Protein 5HOK (pdb70)

Nearest PDB structures (foldseek):
  5ho5-assembly1_B  TM=1.008E+00  e=2.665E-15  Magnetospira sp. QH-2
  5hok-assembly1_D-2  TM=9.957E-01  e=5.956E-15  Magnetospira sp. QH-2
  5hsp-assembly1_A-2  TM=9.198E-01  e=9.003E-07  Magnetospirillum gryphiswaldense
  6g64-assembly1_A-2  TM=9.092E-01  e=7.874E-07  Magnetospirillum gryphiswaldense
  3w66-assembly1_A-2  TM=9.082E-01  e=9.627E-07  Magnetospirillum gryphiswaldense MSR-1

Sequence (332 aa):
SHMNDVLVDAYNIAKDSQHVHGVHYIRGRNVGEDVHLAIINIYVDADLKVFFEESDLVADAIRRRKIEAEVDHVRDVHVGVTPVRIAGSHMNDVLVDAYNIAKDSQHVHHGVHYIRGRRNVGEDVHLAINIYVDADLKVVFESDLVADAIRRRKIEAEVDHVVRDVHVGVTPVRIASHMNDVLVDAYNIAKKDSSQHVHGVHYIRGRNVGEDVHLAINIYVDADLKKVFESSDLVADAIRRKIEAEVDHVRDVHVGVTPVVRGSHMNDVLVDAYNIAKDSQHVHGVHYIRGRNVGEDVHLAINIYVDADLKVVFESDLVADAIRRKIEAEVDHVRDVHVGVTPVVRIA

Structure (mmCIF, N/CA/C/O backbone):
data_5HOK
#
_entry.id   5HOK
#
_cell.length_a   37.239
_cell.length_b   96.338
_cell.length_c   96.724
_cell.angle_alpha   90.00
_cell.angle_beta   90.00
_cell.angle_gamma   90.00
#
_symmetry.space_group_name_H-M   'P 21 21 21'
#
loop_
_entity.id
_entity.type
_entity.pdbx_description
1 polymer 'Magnetosome protein MamB'
2 non-polymer 'MAGNESIUM ION'
3 water water
#
loop_
_atom_site.group_PDB
_atom_site.id
_atom_site.type_symbol
_atom_site.label_atom_id
_atom_site.label_alt_id
_atom_site.label_comp_id
_atom_site.label_asym_id
_atom_site.label_entity_id
_atom_site.label_seq_id
_atom_site.pdbx_PDB_ins_code
_atom_site.Cartn_x
_atom_site.Cartn_y
_atom_site.Cartn_z
_atom_site.occupancy
_atom_site.B_iso_or_equiv
_atom_site.auth_seq_id
_atom_site.auth_comp_id
_atom_site.auth_asym_id
_atom_site.auth_atom_id
_atom_site.pdbx_PDB_model_num
ATOM 1 N N . SER A 1 2 ? -22.630 -17.627 -36.478 1.00 62.22 210 SER A N 1
ATOM 2 C CA . SER A 1 2 ? -23.096 -17.436 -35.053 1.00 57.91 210 SER A CA 1
ATOM 3 C C . SER A 1 2 ? -22.640 -16.103 -34.449 1.00 48.26 210 SER A C 1
ATOM 4 O O . SER A 1 2 ? -23.220 -15.624 -33.459 1.00 49.27 210 SER A O 1
ATOM 7 N N . HIS A 1 3 ? -21.686 -15.440 -35.092 1.00 41.37 211 HIS A N 1
ATOM 8 C CA . HIS A 1 3 ? -21.121 -14.277 -34.482 1.00 37.99 211 HIS A CA 1
ATOM 9 C C . HIS A 1 3 ? -21.952 -13.044 -34.774 1.00 32.77 211 HIS A C 1
ATOM 10 O O . HIS A 1 3 ? -21.701 -12.043 -34.146 1.00 26.95 211 HIS A O 1
ATOM 17 N N . MET A 1 4 ? -22.905 -13.085 -35.719 1.00 27.52 212 MET A N 1
ATOM 18 C CA . MET A 1 4 ? -23.651 -11.880 -36.079 1.00 27.01 212 MET A CA 1
ATOM 19 C C . MET A 1 4 ? -24.313 -11.267 -34.863 1.00 23.65 212 MET A C 1
ATOM 20 O O . MET A 1 4 ? -24.291 -10.035 -34.714 1.00 22.28 212 MET A O 1
ATOM 25 N N . ASN A 1 5 ? -24.902 -12.095 -34.009 1.00 24.92 213 ASN A N 1
ATOM 26 C CA . ASN A 1 5 ? -25.666 -11.542 -32.879 1.00 26.60 213 ASN A CA 1
ATOM 27 C C . ASN A 1 5 ? -24.794 -10.725 -31.922 1.00 23.54 213 ASN A C 1
ATOM 28 O O . ASN A 1 5 ? -25.173 -9.614 -31.520 1.00 22.16 213 ASN A O 1
ATOM 33 N N . ASP A 1 6 ? -23.610 -11.245 -31.612 1.00 24.05 214 ASP A N 1
ATOM 34 C CA . ASP A 1 6 ? -22.661 -10.502 -30.749 1.00 25.18 214 ASP A CA 1
ATOM 35 C C . ASP A 1 6 ? -22.121 -9.266 -31.422 1.00 23.07 214 ASP A C 1
ATOM 36 O O . ASP A 1 6 ? -21.976 -8.212 -30.785 1.00 20.73 214 ASP A O 1
ATOM 41 N N . VAL A 1 7 ? -21.808 -9.356 -32.710 1.00 18.92 215 VAL A N 1
ATOM 42 C CA . VAL A 1 7 ? -21.285 -8.221 -33.444 1.00 17.92 215 VAL A CA 1
ATOM 43 C C . VAL A 1 7 ? -22.290 -7.078 -33.410 1.00 16.86 215 VAL A C 1
ATOM 44 O O . VAL A 1 7 ? -21.920 -5.910 -33.138 1.00 15.81 215 VAL A O 1
ATOM 48 N N . LEU A 1 8 ? -23.524 -7.386 -33.771 1.00 16.37 216 LEU A N 1
ATOM 49 C CA . LEU A 1 8 ? -24.545 -6.318 -33.926 1.00 18.11 216 LEU A CA 1
ATOM 50 C C . LEU A 1 8 ? -24.846 -5.653 -32.581 1.00 15.58 216 LEU A C 1
ATOM 51 O O . LEU A 1 8 ? -24.906 -4.411 -32.508 1.00 17.04 216 LEU A O 1
ATOM 56 N N . VAL A 1 9 ? -24.994 -6.453 -31.543 1.00 18.33 217 VAL A N 1
ATOM 57 C CA . VAL A 1 9 ? -25.288 -5.879 -30.208 1.00 19.68 217 VAL A CA 1
ATOM 58 C C . VAL A 1 9 ? -24.143 -5.015 -29.713 1.00 16.87 217 VAL A C 1
ATOM 59 O O . VAL A 1 9 ? -24.354 -3.879 -29.271 1.00 15.56 217 VAL A O 1
ATOM 63 N N . ASP A 1 10 ? -22.923 -5.557 -29.759 1.00 15.86 218 ASP A N 1
ATOM 64 C CA . ASP A 1 10 ? -21.756 -4.852 -29.236 1.00 16.33 218 ASP A CA 1
ATOM 65 C C . ASP A 1 10 ? -21.469 -3.572 -30.015 1.00 15.29 218 ASP A C 1
ATOM 66 O O . ASP A 1 10 ? -21.122 -2.512 -29.417 1.00 15.37 218 ASP A O 1
ATOM 71 N N . ALA A 1 11 ? -21.604 -3.622 -31.340 1.00 14.06 219 ALA A N 1
ATOM 72 C CA . ALA A 1 11 ? -21.356 -2.458 -32.162 1.00 13.37 219 ALA A CA 1
ATOM 73 C C . ALA A 1 11 ? -22.414 -1.348 -31.966 1.00 13.21 219 ALA A C 1
ATOM 74 O O . ALA A 1 11 ? -22.064 -0.202 -31.876 1.00 14.49 219 ALA A O 1
ATOM 76 N N . TYR A 1 12 ? -23.666 -1.754 -31.878 1.00 13.75 220 TYR A N 1
ATOM 77 C CA . TYR A 1 12 ? -24.770 -0.829 -31.633 1.00 12.49 220 TYR A CA 1
ATOM 78 C C . TYR A 1 12 ? -24.564 -0.141 -30.284 1.00 11.48 220 TYR A C 1
ATOM 79 O O . TYR A 1 12 ? -24.697 1.096 -30.190 1.00 12.87 220 TYR A O 1
ATOM 88 N N . ASN A 1 13 ? -24.187 -0.924 -29.280 1.00 13.19 221 ASN A N 1
ATOM 89 C CA . ASN A 1 13 ? -23.998 -0.367 -27.929 1.00 12.32 221 ASN A CA 1
ATOM 90 C C . ASN A 1 13 ? -22.834 0.611 -27.878 1.00 13.70 221 ASN A C 1
ATOM 91 O O . ASN A 1 13 ? -22.912 1.649 -27.185 1.00 14.83 221 ASN A O 1
ATOM 96 N N . ILE A 1 14 ? -21.755 0.357 -28.627 1.00 13.08 222 ILE A N 1
ATOM 97 C CA . ILE A 1 14 ? -20.667 1.307 -28.747 1.00 14.57 222 ILE A CA 1
ATOM 98 C C . ILE A 1 14 ? -21.174 2.615 -29.386 1.00 14.94 222 ILE A C 1
ATOM 99 O O . ILE A 1 14 ? -20.901 3.715 -28.906 1.00 14.01 222 ILE A O 1
ATOM 104 N N . ALA A 1 15 ? -21.787 2.477 -30.541 1.00 13.68 223 ALA A N 1
ATOM 105 C CA . ALA A 1 15 ? -22.200 3.657 -31.326 1.00 15.29 223 ALA A CA 1
ATOM 106 C C . ALA A 1 15 ? -23.200 4.521 -30.561 1.00 15.99 223 ALA A C 1
ATOM 107 O O . ALA A 1 15 ? -23.066 5.765 -30.564 1.00 15.15 223 ALA A O 1
ATOM 109 N N . LYS A 1 16 ? -24.179 3.882 -29.919 1.00 13.03 224 LYS A N 1
ATOM 110 C CA . LYS A 1 16 ? -25.312 4.632 -29.377 1.00 14.06 224 LYS A CA 1
ATOM 111 C C . LYS A 1 16 ? -24.880 5.569 -28.272 1.00 16.63 224 LYS A C 1
ATOM 112 O O . LYS A 1 16 ? -25.514 6.596 -28.051 1.00 16.68 224 LYS A O 1
ATOM 118 N N . ASP A 1 17 ? -23.812 5.230 -27.566 1.00 14.19 225 ASP A N 1
ATOM 119 C CA . ASP A 1 17 ? -23.363 6.064 -26.435 1.00 15.38 225 ASP A CA 1
ATOM 120 C C . ASP A 1 17 ? -22.072 6.834 -26.656 1.00 17.02 225 ASP A C 1
ATOM 121 O O . ASP A 1 17 ? -21.469 7.365 -25.708 1.00 20.21 225 ASP A O 1
ATOM 126 N N . SER A 1 18 ? -21.693 6.958 -27.915 1.00 17.17 226 SER A N 1
ATOM 127 C CA . SER A 1 18 ? -20.549 7.758 -28.296 1.00 17.83 226 SER A CA 1
ATOM 128 C C . SER A 1 18 ? -20.902 9.251 -28.322 1.00 21.49 226 SER A C 1
ATOM 129 O O . SER A 1 18 ? -22.068 9.629 -28.454 1.00 16.36 226 SER A O 1
ATOM 132 N N . GLN A 1 19 ? -19.883 10.078 -28.105 1.00 24.46 227 GLN A N 1
ATOM 133 C CA . GLN A 1 19 ? -20.074 11.544 -28.097 1.00 27.10 227 GLN A CA 1
ATOM 134 C C . GLN A 1 19 ? -20.690 12.024 -29.393 1.00 18.51 227 GLN A C 1
ATOM 135 O O . GLN A 1 19 ? -20.327 11.589 -30.480 1.00 19.41 227 GLN A O 1
ATOM 141 N N . HIS A 1 20 ? -21.667 12.940 -29.273 1.00 18.19 228 HIS A N 1
ATOM 142 C CA . HIS A 1 20 ? -22.337 13.590 -30.381 1.00 20.97 228 HIS A CA 1
ATOM 143 C C . HIS A 1 20 ? -23.321 12.717 -31.143 1.00 16.24 228 HIS A C 1
ATOM 144 O O . HIS A 1 20 ? -23.935 13.189 -32.073 1.00 18.93 228 HIS A O 1
ATOM 151 N N . VAL A 1 21 ? -23.551 11.488 -30.711 1.00 15.43 229 VAL A N 1
ATOM 152 C CA . VAL A 1 21 ? -24.534 10.660 -31.339 1.00 15.09 229 VAL A CA 1
ATOM 153 C C . VAL A 1 21 ? -25.933 10.923 -30.777 1.00 16.84 229 VAL A C 1
ATOM 154 O O . VAL A 1 21 ? -26.209 10.710 -29.577 1.00 17.34 229 VAL A O 1
ATOM 158 N N . HIS A 1 22 ? -26.795 11.481 -31.607 1.00 15.69 230 HIS A N 1
ATOM 159 C CA . HIS A 1 22 ? -28.182 11.749 -31.212 1.00 18.68 230 HIS A CA 1
ATOM 160 C C . HIS A 1 22 ? -28.985 10.468 -31.127 1.00 20.32 230 HIS A C 1
ATOM 161 O O . HIS A 1 22 ? -29.900 10.361 -30.337 1.00 24.66 230 HIS A O 1
ATOM 168 N N . GLY A 1 23 ? -28.580 9.480 -31.883 1.00 20.46 231 GLY A N 1
ATOM 169 C CA . GLY A 1 23 ? -29.203 8.148 -31.862 1.00 20.02 231 GLY A CA 1
ATOM 170 C C . GLY A 1 23 ? -28.629 7.414 -33.040 1.00 15.10 231 GLY A C 1
ATOM 171 O O . GLY A 1 23 ? -28.021 8.016 -33.943 1.00 15.56 231 GLY A O 1
ATOM 172 N N . VAL A 1 24 ? -28.764 6.095 -33.041 1.00 14.65 232 VAL A N 1
ATOM 173 C CA . VAL A 1 24 ? -28.393 5.321 -34.247 1.00 12.74 232 VAL A CA 1
ATOM 174 C C . VAL A 1 24 ? -29.537 5.408 -35.258 1.00 12.34 232 VAL A C 1
ATOM 175 O O . VAL A 1 24 ? -30.709 5.201 -34.907 1.00 15.22 232 VAL A O 1
ATOM 179 N N . HIS A 1 25 ? -29.198 5.673 -36.514 1.00 12.45 233 HIS A N 1
ATOM 180 C CA . HIS A 1 25 ? -30.143 5.650 -37.577 1.00 12.46 233 HIS A CA 1
ATOM 181 C C . HIS A 1 25 ? -30.367 4.206 -38.082 1.00 12.68 233 HIS A C 1
ATOM 182 O O . HIS A 1 25 ? -31.487 3.696 -38.052 1.00 14.90 233 HIS A O 1
ATOM 189 N N . TYR A 1 26 ? -29.299 3.594 -38.536 1.00 13.12 234 TYR A N 1
ATOM 190 C CA . TYR A 1 26 ? -29.391 2.178 -38.989 1.00 15.13 234 TYR A CA 1
ATOM 191 C C . TYR A 1 26 ? -28.118 1.399 -38.764 1.00 13.46 234 TYR A C 1
ATOM 192 O O . TYR A 1 26 ? -27.047 1.958 -38.571 1.00 12.13 234 TYR A O 1
ATOM 201 N N . ILE A 1 27 ? -28.264 0.071 -38.771 1.00 12.95 235 ILE A N 1
ATOM 202 C CA . ILE A 1 27 ? -27.174 -0.840 -38.601 1.00 11.58 235 ILE A CA 1
ATOM 203 C C . ILE A 1 27 ? -27.402 -2.023 -39.545 1.00 13.92 235 ILE A C 1
ATOM 204 O O . ILE A 1 27 ? -28.538 -2.500 -39.683 1.00 15.43 235 ILE A O 1
ATOM 209 N N . ARG A 1 28 ? -26.340 -2.439 -40.235 1.00 13.22 236 ARG A N 1
ATOM 210 C CA . ARG A 1 28 ? -26.425 -3.526 -41.222 1.00 14.18 236 ARG A CA 1
ATOM 211 C C . ARG A 1 28 ? -25.258 -4.477 -41.006 1.00 14.87 236 ARG A C 1
ATOM 212 O O . ARG A 1 28 ? -24.118 -4.034 -40.887 1.00 14.65 236 ARG A O 1
ATOM 220 N N . GLY A 1 29 ? -25.545 -5.764 -40.933 1.00 15.26 237 GLY A N 1
ATOM 221 C CA . GLY A 1 29 ? -24.507 -6.792 -40.822 1.00 16.40 237 GLY A CA 1
ATOM 222 C C . GLY A 1 29 ? -24.613 -7.730 -41.984 1.00 18.25 237 GLY A C 1
ATOM 223 O O . GLY A 1 29 ? -25.722 -8.181 -42.306 1.00 18.32 237 GLY A O 1
ATOM 224 N N . ARG A 1 30 ? -23.488 -8.052 -42.630 1.00 17.86 238 ARG A N 1
ATOM 225 C CA . ARG A 1 30 ? -23.465 -8.971 -43.764 1.00 20.91 238 ARG A CA 1
ATOM 226 C C . ARG A 1 30 ? -22.474 -10.070 -43.449 1.00 22.39 238 ARG A C 1
ATOM 227 O O . ARG A 1 30 ? -21.329 -9.817 -43.083 1.00 21.62 238 ARG A O 1
ATOM 235 N N . ASN A 1 31 ? -22.914 -11.308 -43.567 1.00 23.54 239 ASN A N 1
ATOM 236 C CA . ASN A 1 31 ? -22.008 -12.424 -43.379 1.00 27.45 239 ASN A CA 1
ATOM 237 C C . ASN A 1 31 ? -21.227 -12.614 -44.664 1.00 33.71 239 ASN A C 1
ATOM 238 O O . ASN A 1 31 ? -21.829 -12.742 -45.724 1.00 35.64 239 ASN A O 1
ATOM 243 N N . VAL A 1 32 ? -19.900 -12.691 -44.540 1.00 41.50 240 VAL A N 1
ATOM 244 C CA . V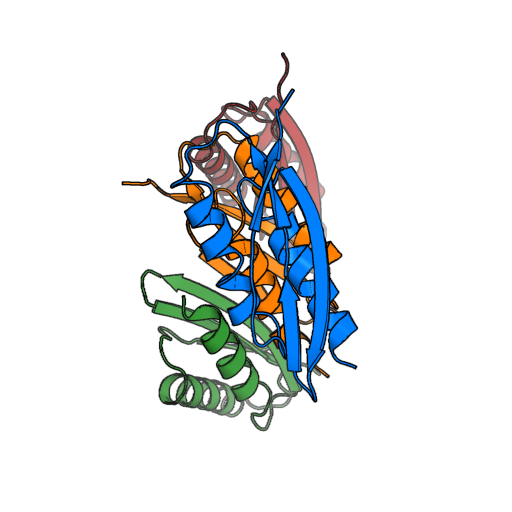AL A 1 32 ? -19.028 -13.037 -45.659 1.00 53.37 240 VAL A CA 1
ATOM 245 C C . VAL A 1 32 ? -18.111 -14.167 -45.149 1.00 49.48 240 VAL A C 1
ATOM 246 O O . VAL A 1 32 ? -17.179 -13.923 -44.384 1.00 45.78 240 VAL A O 1
ATOM 250 N N . GLY A 1 33 ? -18.441 -15.409 -45.480 1.00 53.76 241 GLY A N 1
ATOM 251 C CA . GLY A 1 33 ? -17.765 -16.551 -44.861 1.00 51.32 241 GLY A CA 1
ATOM 252 C C . GLY A 1 33 ? -17.906 -16.482 -43.337 1.00 53.33 241 GLY A C 1
ATOM 253 O O . GLY A 1 33 ? -19.017 -16.349 -42.815 1.00 57.17 241 GLY A O 1
ATOM 254 N N . GLU A 1 34 ? -16.787 -16.574 -42.623 1.00 59.55 242 GLU A N 1
ATOM 255 C CA . GLU A 1 34 ? -16.754 -16.406 -41.147 1.00 53.93 242 GLU A CA 1
ATOM 256 C C . GLU A 1 34 ? -16.703 -14.971 -40.667 1.00 56.14 242 GLU A C 1
ATOM 257 O O . GLU A 1 34 ? -16.668 -14.747 -39.440 1.00 52.70 242 GLU A O 1
ATOM 263 N N . ASP A 1 35 ? -16.641 -14.017 -41.603 1.00 48.82 243 ASP A N 1
ATOM 264 C CA . ASP A 1 35 ? -16.450 -12.614 -41.256 1.00 48.52 243 ASP A CA 1
ATOM 265 C C . ASP A 1 35 ? -17.823 -11.919 -41.277 1.00 38.41 243 ASP A C 1
ATOM 266 O O . ASP A 1 35 ? -18.725 -12.352 -42.002 1.00 41.06 243 ASP A O 1
ATOM 271 N N . VAL A 1 36 ? -17.969 -10.887 -40.457 1.00 35.98 244 VAL A N 1
ATOM 272 C CA . VAL A 1 36 ? -19.121 -10.010 -40.542 1.00 29.16 244 VAL A CA 1
ATOM 273 C C . VAL A 1 36 ? -18.638 -8.664 -41.034 1.00 29.76 244 VAL A C 1
ATOM 274 O O . VAL A 1 36 ? -17.721 -8.098 -40.429 1.00 31.79 244 VAL A O 1
ATOM 278 N N . HIS A 1 37 ? -19.248 -8.151 -42.095 1.00 23.79 245 HIS A N 1
ATOM 279 C CA . HIS A 1 37 ? -19.031 -6.765 -42.525 1.00 24.75 245 HIS A CA 1
ATOM 280 C C . HIS A 1 37 ? -20.155 -5.916 -41.950 1.00 20.94 245 HIS A C 1
ATOM 281 O O . HIS A 1 37 ? -21.334 -6.274 -42.040 1.00 21.22 245 HIS A O 1
ATOM 288 N N . LEU A 1 38 ? -19.801 -4.800 -41.344 1.00 20.73 246 LEU A N 1
ATOM 289 C CA . LEU A 1 38 ? -20.734 -3.981 -40.611 1.00 19.35 246 LEU A CA 1
ATOM 290 C C . LEU A 1 38 ? -20.788 -2.548 -41.201 1.00 17.26 246 LEU A C 1
ATOM 291 O O . LEU A 1 38 ? -19.744 -1.976 -41.502 1.00 19.87 246 LEU A O 1
ATOM 296 N N . ALA A 1 39 ? -21.997 -2.004 -41.329 1.00 14.97 247 ALA A N 1
ATOM 297 C CA . ALA A 1 39 ? -22.230 -0.582 -41.658 1.00 15.30 247 ALA A CA 1
ATOM 298 C C . ALA A 1 39 ? -23.176 -0.002 -40.654 1.00 14.92 247 ALA A C 1
ATOM 299 O O . ALA A 1 39 ? -24.212 -0.629 -40.315 1.00 18.13 247 ALA A O 1
ATOM 301 N N . ILE A 1 40 ? -22.794 1.137 -40.066 1.00 14.37 248 ILE A N 1
ATOM 302 C CA A ILE A 1 40 ? -23.617 1.776 -39.081 0.50 13.50 248 ILE A CA 1
ATOM 303 C CA B ILE A 1 40 ? -23.598 1.819 -39.056 0.50 13.44 248 ILE A CA 1
ATOM 304 C C . ILE A 1 40 ? -23.731 3.236 -39.503 1.00 15.89 248 ILE A C 1
ATOM 305 O O . ILE A 1 40 ? -22.804 3.775 -40.051 1.00 15.89 248 ILE A O 1
ATOM 314 N N . ASN A 1 41 ? -24.917 3.801 -39.309 1.00 14.78 249 ASN A N 1
ATOM 315 C CA . ASN A 1 41 ? -25.148 5.220 -39.624 1.00 15.32 249 ASN A CA 1
ATOM 316 C C . ASN A 1 41 ? -25.737 5.855 -38.353 1.00 13.03 249 ASN A C 1
ATOM 317 O O . ASN A 1 41 ? -26.706 5.336 -37.787 1.00 11.37 249 ASN A O 1
ATOM 322 N N . ILE A 1 42 ? -25.120 6.960 -37.924 1.00 12.62 250 ILE A N 1
ATOM 323 C CA . ILE A 1 42 ? -25.477 7.685 -36.685 1.00 11.88 250 ILE A CA 1
ATOM 324 C C . ILE A 1 42 ? -26.098 9.015 -37.037 1.00 12.83 250 ILE A C 1
ATOM 325 O O . ILE A 1 42 ? -25.662 9.666 -37.993 1.00 16.03 250 ILE A O 1
ATOM 330 N N . TYR A 1 43 ? -27.127 9.403 -36.301 1.00 14.60 251 TYR A N 1
ATOM 331 C CA . TYR A 1 43 ? -27.677 10.758 -36.346 1.00 14.13 251 TYR A CA 1
ATOM 332 C C . TYR A 1 43 ? -26.773 11.702 -35.540 1.00 13.70 251 TYR A C 1
ATOM 333 O O . TYR A 1 43 ? -26.375 11.396 -34.426 1.00 16.11 251 TYR A O 1
ATOM 342 N N . VAL A 1 44 ? -26.408 12.813 -36.172 1.00 14.48 252 VAL A N 1
ATOM 343 C CA . VAL A 1 44 ? -25.586 13.848 -35.555 1.00 14.84 252 VAL A CA 1
ATOM 344 C C . VAL A 1 44 ? -26.202 15.187 -35.845 1.00 16.57 252 VAL A C 1
ATOM 345 O O . VAL A 1 44 ? -26.828 15.398 -36.899 1.00 16.34 252 VAL A O 1
ATOM 349 N N . ASP A 1 45 ? -25.983 16.129 -34.926 1.00 15.16 253 ASP A N 1
ATOM 350 C CA . ASP A 1 45 ? -26.430 17.516 -35.115 1.00 17.09 253 ASP A CA 1
ATOM 351 C C . ASP A 1 45 ? -26.030 18.070 -36.497 1.00 19.01 253 ASP A C 1
ATOM 352 O O . ASP A 1 45 ? -24.846 18.099 -36.839 1.00 18.76 253 ASP A O 1
ATOM 357 N N . ALA A 1 46 ? -27.032 18.538 -37.248 1.00 18.01 254 ALA A N 1
ATOM 358 C CA . ALA A 1 46 ? -26.863 19.111 -38.598 1.00 18.80 254 ALA A CA 1
ATOM 359 C C . ALA A 1 46 ? -25.840 20.245 -38.598 1.00 21.96 254 ALA A C 1
ATOM 360 O O . ALA A 1 46 ? -25.212 20.538 -39.633 1.00 19.38 254 ALA A O 1
ATOM 362 N N . ASP A 1 47 ? -25.766 20.970 -37.466 1.00 21.76 255 ASP A N 1
ATOM 363 C CA . ASP A 1 47 ? -24.941 22.187 -37.389 1.00 26.59 255 ASP A CA 1
ATOM 364 C C . ASP A 1 47 ? -23.530 21.995 -36.835 1.00 26.06 255 ASP A C 1
ATOM 365 O O . ASP A 1 47 ? -22.771 22.973 -36.777 1.00 26.48 255 ASP A O 1
ATOM 370 N N . LEU A 1 48 ? -23.179 20.782 -36.434 1.00 24.46 256 LEU A N 1
ATOM 371 C CA . LEU A 1 48 ? -21.781 20.409 -36.119 1.00 29.10 256 LEU A CA 1
ATOM 372 C C . LEU A 1 48 ? -20.935 20.669 -37.347 1.00 27.16 256 LEU A C 1
ATOM 373 O O . LEU A 1 48 ? -21.438 20.527 -38.466 1.00 28.68 256 LEU A O 1
ATOM 378 N N . LYS A 1 49 ? -19.661 20.986 -37.156 1.00 22.54 257 LYS A N 1
ATOM 379 C CA . LYS A 1 49 ? -18.757 21.058 -38.279 1.00 21.73 257 LYS A CA 1
ATOM 380 C C . LYS A 1 49 ? -18.454 19.630 -38.793 1.00 17.91 257 LYS A C 1
ATOM 381 O O . LYS A 1 49 ? -18.414 18.640 -38.068 1.00 18.35 257 LYS A O 1
ATOM 387 N N . VAL A 1 50 ? -18.242 19.553 -40.096 1.00 17.72 258 VAL A N 1
ATOM 388 C CA . VAL A 1 50 ? -17.898 18.243 -40.681 1.00 17.99 258 VAL A CA 1
ATOM 389 C C . VAL A 1 50 ? -16.623 17.653 -40.087 1.00 18.24 258 VAL A C 1
ATOM 390 O O . VAL A 1 50 ? -16.545 16.452 -39.977 1.00 17.33 258 VAL A O 1
ATOM 394 N N A PHE A 1 51 ? -15.637 18.464 -39.711 0.50 20.50 259 PHE A N 1
ATOM 395 N N B PHE A 1 51 ? -15.634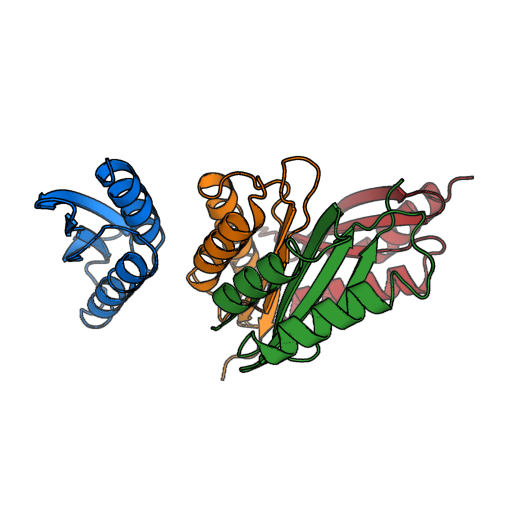 18.458 -39.714 0.50 20.97 259 PHE A N 1
ATOM 396 C CA A PHE A 1 51 ? -14.435 17.936 -39.069 0.50 21.38 259 PHE A CA 1
ATOM 397 C CA B PHE A 1 51 ? -14.422 17.948 -39.071 0.50 22.41 259 PHE A CA 1
ATOM 398 C C A PHE A 1 51 ? -14.775 17.222 -37.764 0.50 20.75 259 PHE A C 1
ATOM 399 C C B PHE A 1 51 ? -14.770 17.228 -37.765 0.50 21.36 259 PHE A C 1
ATOM 400 O O A PHE A 1 51 ? -14.222 16.162 -37.487 0.50 19.80 259 PHE A O 1
ATOM 401 O O B PHE A 1 51 ? -14.222 16.163 -37.488 0.50 20.27 259 PHE A O 1
ATOM 416 N N . GLU A 1 52 ? -15.762 17.735 -37.037 1.00 20.15 260 GLU A N 1
ATOM 417 C CA A GLU A 1 52 ? -16.184 17.141 -35.786 0.50 20.94 260 GLU A CA 1
ATOM 418 C CA B GLU A 1 52 ? -16.183 17.127 -35.791 0.50 20.99 260 GLU A CA 1
ATOM 419 C C . GLU A 1 52 ? -16.954 15.833 -36.013 1.00 18.76 260 GLU A C 1
ATOM 420 O O . GLU A 1 52 ? -16.690 14.857 -35.352 1.00 19.13 260 GLU A O 1
ATOM 431 N N . SER A 1 53 ? -17.896 15.823 -36.965 1.00 17.42 261 SER A N 1
ATOM 432 C CA . SER A 1 53 ? -18.666 14.616 -37.244 1.00 16.56 261 SER A CA 1
ATOM 433 C C . SER A 1 53 ? -17.729 13.516 -37.765 1.00 15.96 261 SER A C 1
ATOM 434 O O . SER A 1 53 ? -17.873 12.334 -37.447 1.00 16.92 261 SER A O 1
ATOM 437 N N . ASP A 1 54 ? -16.788 13.898 -38.592 1.00 16.16 262 ASP A N 1
ATOM 438 C CA . ASP A 1 54 ? -15.780 12.975 -39.103 1.00 18.54 262 ASP A CA 1
ATOM 439 C C . ASP A 1 54 ? -14.969 12.328 -38.000 1.00 19.69 262 ASP A C 1
ATOM 440 O O . ASP A 1 54 ? -14.685 11.093 -38.033 1.00 18.16 262 ASP A O 1
ATOM 445 N N . LEU A 1 55 ? -14.547 13.135 -37.024 1.00 18.72 263 LEU A N 1
ATOM 446 C CA . LEU A 1 55 ? -13.820 12.566 -35.849 1.00 22.69 263 LEU A CA 1
ATOM 447 C C . LEU A 1 55 ? -14.666 11.566 -35.077 1.00 20.51 263 LEU A C 1
ATOM 448 O O . LEU A 1 55 ? -14.169 10.525 -34.646 1.00 19.45 263 LEU A O 1
ATOM 453 N N . VAL A 1 56 ? -15.946 11.883 -34.900 1.00 18.32 264 VAL A N 1
ATOM 454 C CA . VAL A 1 56 ? -16.876 10.982 -34.198 1.00 20.67 264 VAL A CA 1
ATOM 455 C C . VAL A 1 56 ? -16.980 9.666 -34.952 1.00 17.79 264 VAL A C 1
ATOM 456 O O . VAL A 1 56 ? -16.875 8.577 -34.354 1.00 16.05 264 VAL A O 1
ATOM 460 N N . ALA A 1 57 ? -17.195 9.735 -36.260 1.00 15.24 265 ALA A N 1
ATOM 461 C CA . ALA A 1 57 ? -17.323 8.502 -37.070 1.00 14.72 265 ALA A CA 1
ATOM 462 C C . ALA A 1 57 ? -16.059 7.643 -37.015 1.00 17.47 265 ALA A C 1
ATOM 463 O O . ALA A 1 57 ? -16.146 6.416 -36.786 1.00 17.79 265 ALA A O 1
ATOM 465 N N . ASP A 1 58 ? -14.905 8.288 -37.080 1.00 15.99 266 ASP A N 1
ATOM 466 C CA . ASP A 1 58 ? -13.634 7.610 -37.018 1.00 21.58 266 ASP A CA 1
ATOM 467 C C . ASP A 1 58 ? -13.411 6.962 -35.632 1.00 17.59 266 ASP A C 1
ATOM 468 O O . ASP A 1 58 ? -12.910 5.833 -35.542 1.00 18.09 266 ASP A O 1
ATOM 473 N N . ALA A 1 59 ? -13.783 7.656 -34.580 1.00 15.99 267 ALA A N 1
ATOM 474 C CA . ALA A 1 59 ? -13.607 7.121 -33.224 1.00 18.14 267 ALA A CA 1
ATOM 475 C C . ALA A 1 59 ? -14.487 5.896 -32.993 1.00 18.28 267 ALA A C 1
ATOM 476 O O . ALA A 1 59 ? -14.060 4.898 -32.359 1.00 15.80 267 ALA A O 1
ATOM 478 N N . ILE A 1 60 ? -15.700 5.937 -33.512 1.00 17.28 268 ILE A N 1
ATOM 479 C CA . ILE A 1 60 ? -16.647 4.798 -33.398 1.00 16.80 268 ILE A CA 1
ATOM 480 C C . ILE A 1 60 ? -16.088 3.611 -34.172 1.00 15.97 268 ILE A C 1
ATOM 481 O O . ILE A 1 60 ? -16.056 2.485 -33.657 1.00 13.11 268 ILE A O 1
ATOM 486 N N . ARG A 1 61 ? -15.614 3.873 -35.386 1.00 15.23 269 ARG A N 1
ATOM 487 C CA A ARG A 1 61 ? -15.017 2.823 -36.183 0.50 17.19 269 ARG A CA 1
ATOM 488 C CA B ARG A 1 61 ? -15.015 2.825 -36.190 0.50 17.11 269 ARG A CA 1
ATOM 489 C C . ARG A 1 61 ? -13.849 2.177 -35.457 1.00 17.04 269 ARG A C 1
ATOM 490 O O . ARG A 1 61 ? -13.767 0.949 -35.386 1.00 17.53 269 ARG A O 1
ATOM 505 N N . ARG A 1 62 ? -12.935 2.993 -34.937 1.00 15.84 270 ARG A N 1
ATOM 506 C CA . ARG A 1 62 ? -11.755 2.502 -34.240 1.00 18.05 270 ARG A CA 1
ATOM 507 C C . ARG A 1 62 ? -12.173 1.623 -33.043 1.00 16.99 270 ARG A C 1
ATOM 508 O O . ARG A 1 62 ? -11.585 0.567 -32.794 1.00 18.03 270 ARG A O 1
ATOM 516 N N . LYS A 1 63 ? -13.126 2.108 -32.291 1.00 14.70 271 LYS A N 1
ATOM 517 C CA . LYS A 1 63 ? -13.523 1.416 -31.068 1.00 15.89 271 LYS A CA 1
ATOM 518 C C . LYS A 1 63 ? -14.210 0.093 -31.376 1.00 15.31 271 LYS A C 1
ATOM 519 O O . LYS A 1 63 ? -13.927 -0.941 -30.738 1.00 17.85 271 LYS A O 1
ATOM 525 N N . ILE A 1 64 ? -15.045 0.076 -32.404 1.00 13.69 272 ILE A N 1
ATOM 526 C CA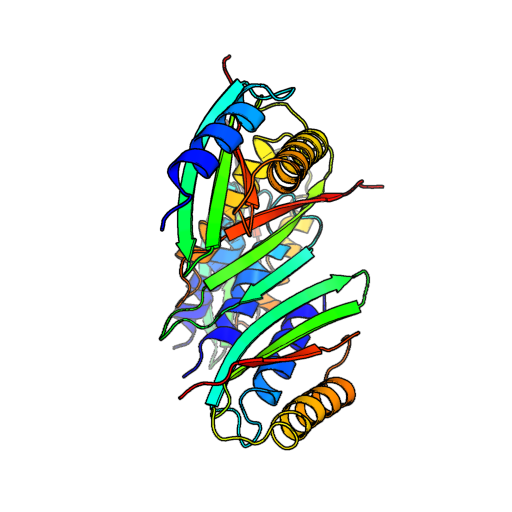 . ILE A 1 64 ? -15.699 -1.201 -32.811 1.00 14.74 272 ILE A CA 1
ATOM 527 C C . ILE A 1 64 ? -14.622 -2.181 -33.298 1.00 15.75 272 ILE A C 1
ATOM 528 O O . ILE A 1 64 ? -14.600 -3.367 -32.901 1.00 16.95 272 ILE A O 1
ATOM 533 N N . GLU A 1 65 ? -13.710 -1.709 -34.142 1.00 15.92 273 GLU A N 1
ATOM 534 C CA . GLU A 1 65 ? -12.620 -2.580 -34.611 1.00 18.83 273 GLU A CA 1
ATOM 535 C C . GLU A 1 65 ? -11.776 -3.131 -33.494 1.00 21.02 273 GLU A C 1
ATOM 536 O O . GLU A 1 65 ? -11.286 -4.274 -33.582 1.00 20.69 273 GLU A O 1
ATOM 542 N N . ALA A 1 66 ? -11.519 -2.326 -32.469 1.00 18.44 274 ALA A N 1
ATOM 543 C CA . ALA A 1 66 ? -10.705 -2.726 -31.339 1.00 20.46 274 ALA A CA 1
ATOM 544 C C . ALA A 1 66 ? -11.378 -3.709 -30.417 1.00 20.37 274 ALA A C 1
ATOM 545 O O . ALA A 1 66 ? -10.699 -4.597 -29.876 1.00 24.10 274 ALA A O 1
ATOM 547 N N . GLU A 1 67 ? -12.678 -3.558 -30.225 1.00 18.29 275 GLU A N 1
ATOM 548 C CA . GLU A 1 67 ? -13.384 -4.247 -29.142 1.00 19.40 275 GLU A CA 1
ATOM 549 C C . GLU A 1 67 ? -14.301 -5.388 -29.585 1.00 20.46 275 GLU A C 1
ATOM 550 O O . GLU A 1 67 ? -14.644 -6.238 -28.787 1.00 22.55 275 GLU A O 1
ATOM 556 N N . VAL A 1 68 ? -14.723 -5.404 -30.827 1.00 19.75 276 VAL A N 1
ATOM 557 C CA . VAL A 1 68 ? -15.740 -6.364 -31.264 1.00 20.17 276 VAL A CA 1
ATOM 558 C C . VAL A 1 68 ? -15.072 -7.460 -32.071 1.00 23.95 276 VAL A C 1
ATOM 559 O O . VAL A 1 68 ? -14.501 -7.196 -33.131 1.00 23.30 276 VAL A O 1
ATOM 563 N N . ASP A 1 69 ? -15.193 -8.690 -31.603 1.00 25.35 277 ASP A N 1
ATOM 564 C CA . ASP A 1 69 ? -14.637 -9.860 -32.328 1.00 29.56 277 ASP A CA 1
ATOM 565 C C . ASP A 1 69 ? -15.416 -10.165 -33.607 1.00 29.05 277 ASP A C 1
ATOM 566 O O . ASP A 1 69 ? -16.592 -9.883 -33.716 1.00 28.37 277 ASP A O 1
ATOM 571 N N . HIS A 1 70 ? -14.716 -10.685 -34.601 1.00 33.18 278 HIS A N 1
ATOM 572 C CA . HIS A 1 70 ? -15.326 -11.234 -35.820 1.00 40.28 278 HIS A CA 1
ATOM 573 C C . HIS A 1 70 ? -15.820 -10.203 -36.797 1.00 38.54 278 HIS A C 1
ATOM 574 O O . HIS A 1 70 ? -16.388 -10.569 -37.825 1.00 48.11 278 HIS A O 1
ATOM 581 N N . VAL A 1 71 ? -15.561 -8.933 -36.538 1.00 36.03 279 VAL A N 1
ATOM 582 C CA . VAL A 1 71 ? -15.992 -7.943 -37.456 1.00 34.90 279 VAL A CA 1
ATOM 583 C C . VAL A 1 71 ? -14.792 -7.672 -38.303 1.00 35.81 279 VAL A C 1
ATOM 584 O O . VAL A 1 71 ? -13.685 -7.555 -37.794 1.00 39.37 279 VAL A O 1
ATOM 588 N N . ARG A 1 72 ? -15.013 -7.594 -39.604 1.00 40.45 280 ARG A N 1
ATOM 589 C CA . ARG A 1 72 ? -13.936 -7.330 -40.504 1.00 45.37 280 ARG A CA 1
ATOM 590 C C . ARG A 1 72 ? -14.111 -5.889 -40.840 1.00 44.38 280 ARG A C 1
ATOM 591 O O . ARG A 1 72 ? -13.683 -5.063 -40.047 1.00 52.24 280 ARG A O 1
ATOM 599 N N . ASP A 1 73 ? -14.760 -5.559 -41.940 1.00 37.82 281 ASP A N 1
ATOM 600 C CA . ASP A 1 73 ? -14.844 -4.178 -42.339 1.00 31.53 281 ASP A CA 1
ATOM 601 C C . ASP A 1 73 ? -15.919 -3.503 -41.548 1.00 30.57 281 ASP A C 1
ATOM 602 O O . ASP A 1 73 ? -16.935 -4.115 -41.234 1.00 25.27 281 ASP A O 1
ATOM 607 N N . VAL A 1 74 ? -15.620 -2.279 -41.131 1.00 20.52 282 VAL A N 1
ATOM 608 C CA . VAL A 1 74 ? -16.557 -1.421 -40.456 1.00 20.99 282 VAL A CA 1
ATOM 609 C C . VAL A 1 74 ? -16.636 -0.075 -41.140 1.00 18.84 282 VAL A C 1
ATOM 610 O O . VAL A 1 74 ? -15.622 0.591 -41.336 1.00 22.36 282 VAL A O 1
ATOM 614 N N . HIS A 1 75 ? -17.852 0.322 -41.480 1.00 17.13 283 HIS A N 1
ATOM 615 C CA . HIS A 1 75 ? -18.111 1.649 -42.035 1.00 17.73 283 HIS A CA 1
ATOM 616 C C . HIS A 1 75 ? -19.070 2.368 -41.136 1.00 17.31 283 HIS A C 1
ATOM 617 O O . HIS A 1 75 ? -20.121 1.835 -40.781 1.00 15.27 283 HIS A O 1
ATOM 624 N N . VAL A 1 76 ? -18.757 3.633 -40.809 1.00 16.80 284 VAL A N 1
ATOM 625 C CA . VAL A 1 76 ? -19.623 4.466 -39.956 1.00 13.77 284 VAL A CA 1
ATOM 626 C C . VAL A 1 76 ? -19.963 5.733 -40.746 1.00 17.55 284 VAL A C 1
ATOM 627 O O . VAL A 1 76 ? -19.062 6.473 -41.151 1.00 20.47 284 VAL A O 1
ATOM 631 N N . GLY A 1 77 ? -21.242 5.916 -41.056 1.00 15.28 285 GLY A N 1
ATOM 632 C CA . GLY A 1 77 ? -21.738 7.075 -41.801 1.00 17.17 285 GLY A CA 1
ATOM 633 C C . GLY A 1 77 ? -22.565 7.932 -40.840 1.00 15.62 285 GLY A C 1
ATOM 634 O O . GLY A 1 77 ? -22.922 7.517 -39.752 1.00 15.17 285 GLY A O 1
ATOM 635 N N . VAL A 1 78 ? -22.865 9.133 -41.307 1.00 14.71 286 VAL A N 1
ATOM 636 C CA . VAL A 1 78 ? -23.553 10.121 -40.507 1.00 17.23 286 VAL A CA 1
ATOM 637 C C . VAL A 1 78 ? -24.733 10.670 -41.257 1.00 15.60 286 VAL A C 1
ATOM 638 O O . VAL A 1 78 ? -24.645 10.918 -42.457 1.00 17.11 286 VAL A O 1
ATOM 642 N N . THR A 1 79 ? -25.841 10.853 -40.558 1.00 16.23 287 THR A N 1
ATOM 643 C CA . THR A 1 79 ? -27.037 11.448 -41.088 1.00 15.93 287 THR A CA 1
ATOM 644 C C . THR A 1 79 ? -27.294 12.715 -40.261 1.00 17.48 287 THR A C 1
ATOM 645 O O . THR A 1 79 ? -27.479 12.607 -39.045 1.00 16.66 287 THR A O 1
ATOM 649 N N . PRO A 1 80 ? -27.379 13.873 -40.907 1.00 19.23 288 PRO A N 1
ATOM 650 C CA . PRO A 1 80 ? -27.665 15.085 -40.118 1.00 21.03 288 PRO A CA 1
ATOM 651 C C . PRO A 1 80 ? -29.085 15.106 -39.582 1.00 21.90 288 PRO A C 1
ATOM 652 O O . PRO A 1 80 ? -30.000 14.690 -40.300 1.00 22.72 288 PRO A O 1
ATOM 656 N N . VAL A 1 81 ? -29.268 15.675 -38.381 1.00 19.95 289 VAL A N 1
ATOM 657 C CA . VAL A 1 81 ? -30.607 15.906 -37.827 1.00 22.09 289 VAL A CA 1
ATOM 658 C C . VAL A 1 81 ? -30.661 17.288 -37.219 1.00 23.67 289 VAL A C 1
ATOM 659 O O . VAL A 1 81 ? -29.705 17.712 -36.613 1.00 20.62 289 VAL A O 1
ATOM 663 N N . ARG A 1 82 ? -31.771 17.969 -37.426 1.00 28.18 290 ARG A N 1
ATOM 664 C CA . ARG A 1 82 ? -32.026 19.264 -36.781 1.00 37.21 290 ARG A CA 1
ATOM 665 C C . ARG A 1 82 ? -32.451 19.016 -35.342 1.00 36.93 290 ARG A C 1
ATOM 666 O O . ARG A 1 82 ? -33.410 18.305 -35.089 1.00 43.80 290 ARG A O 1
ATOM 674 N N . ILE A 1 83 ? -31.729 19.624 -34.406 1.00 41.51 291 ILE A N 1
ATOM 675 C CA . ILE A 1 83 ? -31.914 19.390 -32.984 1.00 44.63 291 ILE A CA 1
ATOM 676 C C . ILE A 1 83 ? -32.867 20.484 -32.473 1.00 55.11 291 ILE A C 1
ATOM 677 O O . ILE A 1 83 ? -32.649 21.677 -32.725 1.00 52.59 291 ILE A O 1
ATOM 682 N N . ALA A 1 84 ? -33.931 20.056 -31.787 1.00 66.12 292 ALA A N 1
ATOM 683 C CA . ALA A 1 84 ? -34.932 20.966 -31.232 1.00 75.16 292 ALA A CA 1
ATOM 684 C C . ALA A 1 84 ? -34.395 21.617 -29.963 1.00 67.97 292 ALA A C 1
ATOM 685 O O . ALA A 1 84 ? -33.447 22.404 -30.014 1.00 68.47 292 ALA A O 1
ATOM 687 N N . GLY B 1 1 ? -14.393 -20.359 -15.594 1.00 119.14 209 GLY B N 1
ATOM 688 C CA . GLY B 1 1 ? -15.125 -20.226 -14.282 1.00 102.08 209 GLY B CA 1
ATOM 689 C C . GLY B 1 1 ? -15.183 -18.798 -13.761 1.00 84.95 209 GLY B C 1
ATOM 690 O O . GLY B 1 1 ? -16.257 -18.298 -13.423 1.00 85.32 209 GLY B O 1
ATOM 691 N N . SER B 1 2 ? -14.021 -18.146 -13.699 1.00 78.59 210 SER B N 1
ATOM 692 C CA . SER B 1 2 ? -13.911 -16.762 -13.247 1.00 49.67 210 SER B CA 1
ATOM 693 C C . SER B 1 2 ? -14.289 -15.808 -14.376 1.00 45.91 210 SER B C 1
ATOM 694 O O . SER B 1 2 ? -13.841 -15.930 -15.513 1.00 37.75 210 SER B O 1
ATOM 697 N N . HIS B 1 3 ? -15.069 -14.813 -14.015 1.00 42.51 211 HIS B N 1
ATOM 698 C CA . HIS B 1 3 ? -15.555 -13.853 -14.946 1.00 31.38 211 HIS B CA 1
ATOM 699 C C . HIS B 1 3 ? -14.792 -12.524 -14.870 1.00 28.08 211 HIS B C 1
ATOM 700 O O . HIS B 1 3 ? -15.097 -11.602 -15.621 1.00 29.31 211 HIS B O 1
ATOM 707 N N . MET B 1 4 ? -13.756 -12.487 -14.040 1.00 23.74 212 MET B N 1
ATOM 708 C CA . MET B 1 4 ? -13.079 -11.244 -13.740 1.00 22.80 212 MET B CA 1
ATOM 709 C C . MET B 1 4 ? -12.513 -10.618 -15.001 1.00 20.82 212 MET B C 1
ATOM 710 O O . MET B 1 4 ? -12.608 -9.403 -15.149 1.00 19.47 212 MET B O 1
ATOM 715 N N . ASN B 1 5 ? -11.869 -11.417 -15.854 1.00 23.20 213 ASN B N 1
ATOM 716 C CA . ASN B 1 5 ? -11.177 -10.841 -17.001 1.00 24.26 213 ASN B CA 1
ATOM 717 C C . ASN B 1 5 ? -12.120 -10.108 -17.962 1.00 25.34 213 ASN B C 1
ATOM 718 O O . ASN B 1 5 ? -11.821 -8.979 -18.364 1.00 24.23 213 ASN B O 1
ATOM 723 N N . ASP B 1 6 ? -13.275 -10.705 -18.244 1.00 25.20 214 ASP B N 1
ATOM 724 C CA . ASP B 1 6 ? -14.286 -10.038 -19.088 1.00 25.82 214 ASP B CA 1
ATOM 725 C C . ASP B 1 6 ? -14.894 -8.811 -18.405 1.00 22.07 214 ASP B C 1
ATOM 726 O O . ASP B 1 6 ? -15.089 -7.798 -19.068 1.00 22.04 214 ASP B O 1
ATOM 731 N N . VAL B 1 7 ? -15.169 -8.896 -17.090 1.00 18.94 215 VAL B N 1
ATOM 732 C CA . VAL B 1 7 ? -15.746 -7.811 -16.350 1.00 19.55 215 VAL B CA 1
ATOM 733 C C . VAL B 1 7 ? -14.812 -6.581 -16.418 1.00 19.73 215 VAL B C 1
ATOM 734 O O . VAL B 1 7 ? -15.239 -5.472 -16.748 1.00 18.01 215 VAL B O 1
ATOM 738 N N . LEU B 1 8 ? -13.546 -6.796 -16.109 1.00 17.69 216 LEU B N 1
ATOM 739 C CA . LEU B 1 8 ? -12.605 -5.690 -16.012 1.00 20.32 216 LEU B CA 1
ATOM 740 C C . LEU B 1 8 ? -12.370 -5.036 -17.360 1.00 19.17 216 LEU B C 1
ATOM 741 O O . LEU B 1 8 ? -12.358 -3.794 -17.432 1.00 17.59 216 LEU B O 1
ATOM 746 N N . VAL B 1 9 ? -12.202 -5.859 -18.397 1.00 17.54 217 VAL B N 1
ATOM 747 C CA . VAL B 1 9 ? -11.922 -5.293 -19.737 1.00 22.42 217 VAL B CA 1
ATOM 748 C C . VAL B 1 9 ? -13.116 -4.509 -20.230 1.00 19.38 217 VAL B C 1
ATOM 749 O O . VAL B 1 9 ? -12.969 -3.352 -20.665 1.00 18.74 217 VAL B O 1
ATOM 753 N N . ASP B 1 10 ? -14.297 -5.110 -20.145 1.00 16.18 218 ASP B N 1
ATOM 754 C CA . ASP B 1 10 ? -15.507 -4.470 -20.649 1.00 17.55 218 ASP B CA 1
ATOM 755 C C . ASP B 1 10 ? -15.843 -3.204 -19.888 1.00 17.93 218 ASP B C 1
ATOM 756 O O . ASP B 1 10 ? -16.271 -2.198 -20.495 1.00 17.26 218 ASP B O 1
ATOM 761 N N . ALA B 1 11 ? -15.720 -3.242 -18.559 1.00 15.84 219 ALA B N 1
ATOM 762 C CA . ALA B 1 11 ? -16.030 -2.100 -17.760 1.00 16.75 219 ALA B CA 1
ATOM 763 C C . ALA B 1 11 ? -15.033 -0.951 -18.000 1.00 13.97 219 ALA B C 1
ATOM 764 O O . ALA B 1 11 ? -15.447 0.200 -18.078 1.00 14.48 219 ALA B O 1
ATOM 766 N N . TYR B 1 12 ? -13.753 -1.268 -18.082 1.00 15.02 220 TYR B N 1
ATOM 767 C CA . TYR B 1 12 ? -12.722 -0.274 -18.332 1.00 14.52 220 TYR B CA 1
ATOM 768 C C . TYR B 1 12 ? -12.970 0.410 -19.693 1.00 14.63 220 TYR B C 1
ATOM 769 O O . TYR B 1 12 ? -12.896 1.639 -19.802 1.00 15.71 220 TYR B O 1
ATOM 778 N N . ASN B 1 13 ? -13.306 -0.401 -20.698 1.00 13.86 221 ASN B N 1
ATOM 779 C CA . ASN B 1 13 ? -13.539 0.127 -22.045 1.00 15.53 221 ASN B CA 1
ATOM 780 C C . ASN B 1 13 ? -14.751 1.032 -22.076 1.00 15.76 221 ASN B C 1
ATOM 781 O O . ASN B 1 13 ? -14.740 2.047 -22.799 1.00 16.04 221 ASN B O 1
ATOM 786 N N . ILE B 1 14 ? -15.799 0.695 -21.338 1.00 13.81 222 ILE B N 1
ATOM 787 C CA . ILE B 1 14 ? -16.941 1.593 -21.206 1.00 15.15 222 ILE B CA 1
ATOM 788 C C . ILE B 1 14 ? -16.517 2.926 -20.575 1.00 17.75 222 ILE B C 1
ATOM 789 O O . ILE B 1 14 ? -16.839 3.990 -21.088 1.00 15.37 222 ILE B O 1
ATOM 794 N N . ALA B 1 15 ? -15.859 2.857 -19.432 1.00 16.96 223 ALA B N 1
ATOM 795 C CA . ALA B 1 15 ? -15.518 4.051 -18.691 1.00 17.11 223 ALA B CA 1
ATOM 796 C C . ALA B 1 15 ? -14.574 4.981 -19.474 1.00 17.27 223 ALA B C 1
ATOM 797 O O . ALA B 1 15 ? -14.787 6.190 -19.499 1.00 19.02 223 ALA B O 1
ATOM 799 N N . LYS B 1 16 ? -13.567 4.395 -20.111 1.00 16.99 224 LYS B N 1
ATOM 800 C CA . LYS B 1 16 ? -12.484 5.186 -20.703 1.00 15.69 224 LYS B CA 1
ATOM 801 C C . LYS B 1 16 ? -12.994 6.075 -21.821 1.00 20.06 224 LYS B C 1
ATOM 802 O O . LYS B 1 16 ? -12.418 7.120 -22.052 1.00 18.85 224 LYS B O 1
ATOM 808 N N . ASP B 1 17 ? -14.053 5.657 -22.520 1.00 17.11 225 ASP B N 1
ATOM 809 C CA . ASP B 1 17 ? -14.560 6.445 -23.662 1.00 18.82 225 ASP B CA 1
ATOM 810 C C . ASP B 1 17 ? -15.874 7.153 -23.426 1.00 19.24 225 ASP B C 1
ATOM 811 O O . ASP B 1 17 ? -16.525 7.612 -24.378 1.00 23.29 225 ASP B O 1
ATOM 816 N N . SER B 1 18 ? -16.258 7.242 -22.159 1.00 18.41 226 SER B N 1
ATOM 817 C CA . SER B 1 18 ? -17.447 7.969 -21.765 1.00 20.06 226 SER B CA 1
ATOM 818 C C . SER B 1 18 ? -17.189 9.487 -21.779 1.00 20.36 226 SER B C 1
ATOM 819 O O . SER B 1 18 ? -16.044 9.938 -21.668 1.00 20.56 226 SER B O 1
ATOM 822 N N . GLN B 1 19 ? -18.260 10.242 -22.001 1.00 26.68 227 GLN B N 1
ATOM 823 C CA . GLN B 1 19 ? -18.166 11.707 -22.056 1.00 30.96 227 GLN B CA 1
ATOM 824 C C . GLN B 1 19 ? -17.581 12.285 -20.763 1.00 21.99 227 GLN B C 1
ATOM 825 O O . GLN B 1 19 ? -17.879 11.822 -19.652 1.00 21.87 227 GLN B O 1
ATOM 831 N N . HIS B 1 20 ? -16.670 13.258 -20.929 1.00 19.82 228 HIS B N 1
ATOM 832 C CA . HIS B 1 20 ? -16.011 13.980 -19.842 1.00 23.12 228 HIS B CA 1
ATOM 833 C C . HIS B 1 20 ? -14.948 13.193 -19.092 1.00 22.34 228 HIS B C 1
ATOM 834 O O . HIS B 1 20 ? -14.353 13.706 -18.167 1.00 23.10 228 HIS B O 1
ATOM 841 N N . VAL B 1 21 ? -14.655 11.969 -19.488 1.00 18.67 229 VAL B N 1
ATOM 842 C CA . VAL B 1 21 ? -13.605 11.208 -18.840 1.00 17.27 229 VAL B CA 1
ATOM 843 C C . VAL B 1 21 ? -12.227 11.530 -19.414 1.00 20.86 229 VAL B C 1
ATOM 844 O O . VAL B 1 21 ? -11.964 11.306 -20.623 1.00 20.73 229 VAL B O 1
ATOM 848 N N . HIS B 1 22 ? -11.371 12.126 -18.605 1.00 17.50 230 HIS B N 1
ATOM 849 C CA A HIS B 1 22 ? -9.984 12.447 -19.017 0.50 21.05 230 HIS B CA 1
ATOM 850 C CA B HIS B 1 22 ? -10.003 12.420 -19.004 0.50 22.63 230 HIS B CA 1
ATOM 851 C C . HIS B 1 22 ? -9.119 11.209 -19.080 1.00 23.47 230 HIS B C 1
ATOM 852 O O . HIS B 1 22 ? -8.210 11.132 -19.899 1.00 34.40 230 HIS B O 1
ATOM 865 N N . GLY B 1 23 ? -9.440 10.231 -18.265 1.00 26.94 231 GLY B N 1
ATOM 866 C CA . GLY B 1 23 ? -8.734 8.948 -18.275 1.00 22.70 231 GLY B CA 1
ATOM 867 C C . GLY B 1 23 ? -9.251 8.207 -17.073 1.00 17.91 231 GLY B C 1
ATOM 868 O O . GLY B 1 23 ? -9.932 8.784 -16.212 1.00 18.38 231 GLY B O 1
ATOM 869 N N . VAL B 1 24 ? -9.033 6.903 -17.049 1.00 17.01 232 VAL B N 1
ATOM 870 C CA . VAL B 1 24 ? -9.384 6.133 -15.861 1.00 16.92 232 VAL B CA 1
ATOM 871 C C . VAL B 1 24 ? -8.257 6.296 -14.836 1.00 16.22 232 VAL B C 1
ATOM 872 O O . VAL B 1 24 ? -7.071 6.165 -15.196 1.00 19.22 232 VAL B O 1
ATOM 876 N N . HIS B 1 25 ? -8.609 6.549 -13.587 1.00 14.02 233 HIS B N 1
ATOM 877 C CA . HIS B 1 25 ? -7.640 6.637 -12.490 1.00 16.92 233 HIS B CA 1
ATOM 878 C C . HIS B 1 25 ? -7.323 5.247 -11.943 1.00 18.19 233 HIS B C 1
ATOM 879 O O . HIS B 1 25 ? -6.180 4.787 -12.018 1.00 19.34 233 HIS B O 1
ATOM 886 N N . TYR B 1 26 ? -8.349 4.556 -11.474 1.00 17.11 234 TYR B N 1
ATOM 887 C CA . TYR B 1 26 ? -8.171 3.159 -11.010 1.00 16.78 234 TYR B CA 1
ATOM 888 C C . TYR B 1 26 ? -9.419 2.304 -11.236 1.00 15.54 234 TYR B C 1
ATOM 889 O O . TYR B 1 26 ? -10.522 2.797 -11.444 1.00 14.65 234 TYR B O 1
ATOM 898 N N . ILE B 1 27 ? -9.203 0.978 -11.216 1.00 16.14 235 ILE B N 1
ATOM 899 C CA . ILE B 1 27 ? -10.257 -0.005 -11.366 1.00 15.59 235 ILE B CA 1
ATOM 900 C C . ILE B 1 27 ? -9.933 -1.137 -10.394 1.00 17.85 235 ILE B C 1
ATOM 901 O O . ILE B 1 27 ? -8.769 -1.532 -10.276 1.00 21.47 235 ILE B O 1
ATOM 906 N N . ARG B 1 28 ? -10.955 -1.642 -9.721 1.00 18.12 236 ARG B N 1
ATOM 907 C CA . ARG B 1 28 ? -10.793 -2.692 -8.713 1.00 18.55 236 ARG B CA 1
ATOM 908 C C . ARG B 1 28 ? -11.914 -3.710 -8.889 1.00 17.18 236 ARG B C 1
ATOM 909 O O . ARG B 1 28 ? -13.067 -3.335 -9.041 1.00 16.65 236 ARG B O 1
ATOM 917 N N . GLY B 1 29 ? -11.547 -4.976 -8.958 1.00 16.44 237 GLY B N 1
ATOM 918 C CA . GLY B 1 29 ? -12.513 -6.073 -9.044 1.00 17.27 237 GLY B CA 1
ATOM 919 C C . GLY B 1 29 ? -12.326 -7.048 -7.887 1.00 18.40 237 GLY B C 1
ATOM 920 O O . GLY B 1 29 ? -11.200 -7.404 -7.583 1.00 18.65 237 GLY B O 1
ATOM 921 N N . ARG B 1 30 ? -13.427 -7.443 -7.227 1.00 18.29 238 ARG B N 1
ATOM 922 C CA A ARG B 1 30 ? -13.393 -8.396 -6.108 0.50 19.49 238 ARG B CA 1
ATOM 923 C CA B ARG B 1 30 ? -13.392 -8.399 -6.117 0.50 19.54 238 ARG B CA 1
ATOM 924 C C . ARG B 1 30 ? -14.345 -9.543 -6.442 1.00 19.60 238 ARG B C 1
ATOM 925 O O . ARG B 1 30 ? -15.498 -9.304 -6.764 1.00 19.06 238 ARG B O 1
ATOM 940 N N . ASN B 1 31 ? -13.865 -10.765 -6.349 1.00 19.11 239 ASN B N 1
ATOM 941 C CA . ASN B 1 31 ? -14.726 -11.910 -6.515 1.00 21.17 239 ASN B CA 1
ATOM 942 C C . ASN B 1 31 ? -15.515 -12.108 -5.238 1.00 22.81 239 ASN B C 1
ATOM 943 O O . ASN B 1 31 ? -14.917 -12.247 -4.173 1.00 24.07 239 ASN B O 1
ATOM 948 N N . VAL B 1 32 ? -16.849 -12.218 -5.340 1.00 24.25 240 VAL B N 1
ATOM 949 C CA . VAL B 1 32 ? -17.717 -12.557 -4.198 1.00 27.61 240 VAL B CA 1
ATOM 950 C C . VAL B 1 32 ? -18.638 -13.684 -4.689 1.00 29.96 240 VAL B C 1
ATOM 951 O O . VAL B 1 32 ? -19.588 -13.450 -5.432 1.00 28.86 240 VAL B O 1
ATOM 955 N N . GLY B 1 33 ? -18.312 -14.908 -4.332 1.00 30.63 241 GLY B N 1
ATOM 956 C CA . GLY B 1 33 ? -19.011 -16.076 -4.876 1.00 32.00 241 GLY B CA 1
ATOM 957 C C . GLY B 1 33 ? -18.907 -16.078 -6.406 1.00 30.11 241 GLY B C 1
ATOM 958 O O . GLY B 1 33 ? -17.813 -15.929 -6.969 1.00 35.55 241 GLY B O 1
ATOM 959 N N . GLU B 1 34 ? -20.072 -16.139 -7.048 1.00 31.90 242 GLU B N 1
ATOM 960 C CA . GLU B 1 34 ? -20.188 -16.072 -8.505 1.00 32.72 242 GLU B CA 1
ATOM 961 C C . GLU B 1 34 ? -20.228 -14.640 -9.059 1.00 32.42 242 GLU B C 1
ATOM 962 O O . GLU B 1 34 ? -20.223 -14.473 -10.261 1.00 35.09 242 GLU B O 1
ATOM 968 N N . ASP B 1 35 ? -20.203 -13.621 -8.185 1.00 28.85 243 ASP B N 1
ATOM 969 C CA . ASP B 1 35 ? -20.356 -12.209 -8.587 1.00 27.44 243 ASP B CA 1
ATOM 970 C C . ASP B 1 35 ? -18.976 -11.517 -8.584 1.00 24.66 243 ASP B C 1
ATOM 971 O O . ASP B 1 35 ? -18.060 -11.925 -7.844 1.00 25.19 243 ASP B O 1
ATOM 976 N N . VAL B 1 36 ? -18.852 -10.446 -9.369 1.00 23.39 244 VAL B N 1
ATOM 977 C CA . VAL B 1 36 ? -17.720 -9.548 -9.263 1.00 20.73 244 VAL B CA 1
ATOM 978 C C . VAL B 1 36 ? -18.211 -8.193 -8.774 1.00 20.58 244 VAL B C 1
ATOM 979 O O . VAL B 1 36 ? -19.129 -7.635 -9.380 1.00 21.89 244 VAL B O 1
ATOM 983 N N . HIS B 1 37 ? -17.627 -7.675 -7.716 1.00 21.20 245 HIS B N 1
ATOM 984 C CA . HIS B 1 37 ? -17.917 -6.314 -7.230 1.00 21.77 245 HIS B CA 1
ATOM 985 C C . HIS B 1 37 ? -16.859 -5.396 -7.809 1.00 20.27 245 HIS B C 1
ATOM 986 O O . HIS B 1 37 ? -15.651 -5.723 -7.780 1.00 20.94 245 HIS B O 1
ATOM 993 N N . LEU B 1 38 ? -17.304 -4.298 -8.443 1.00 17.13 246 LEU B N 1
ATOM 994 C CA . LEU B 1 38 ? -16.456 -3.452 -9.253 1.00 18.51 246 LEU B CA 1
ATOM 995 C C . LEU B 1 38 ? -16.497 -2.033 -8.724 1.00 18.10 246 LEU B C 1
ATOM 996 O O . LEU B 1 38 ? -17.585 -1.530 -8.399 1.00 18.01 246 LEU B O 1
ATOM 1001 N N . ALA B 1 39 ? -15.312 -1.433 -8.594 1.00 17.67 247 ALA B N 1
ATOM 1002 C CA . ALA B 1 39 ? -15.164 0.008 -8.290 1.00 19.99 247 ALA B CA 1
ATOM 1003 C C . ALA B 1 39 ? -14.266 0.616 -9.342 1.00 17.08 247 ALA B C 1
ATOM 1004 O O . ALA B 1 39 ? -13.209 0.056 -9.662 1.00 18.47 247 ALA B O 1
ATOM 1006 N N . ILE B 1 40 ? -14.696 1.744 -9.913 1.00 15.66 248 ILE B N 1
ATOM 1007 C CA . ILE B 1 40 ? -13.938 2.445 -10.929 1.00 15.66 248 ILE B CA 1
ATOM 1008 C C . ILE B 1 40 ? -13.894 3.898 -10.510 1.00 16.75 248 ILE B C 1
ATOM 1009 O O . ILE B 1 40 ? -14.868 4.383 -9.963 1.00 18.81 248 ILE B O 1
ATOM 1014 N N . ASN B 1 41 ? -12.763 4.534 -10.743 1.00 17.27 249 ASN B N 1
ATOM 1015 C CA . ASN B 1 41 ? -12.601 5.952 -10.481 1.00 17.10 249 ASN B CA 1
ATOM 1016 C C . ASN B 1 41 ? -12.050 6.602 -11.742 1.00 15.41 249 ASN B C 1
ATOM 1017 O O . ASN B 1 41 ? -11.051 6.135 -12.285 1.00 15.11 249 ASN B O 1
ATOM 1022 N N . ILE B 1 42 ? -12.706 7.676 -12.186 1.00 14.94 250 ILE B N 1
ATOM 1023 C CA . ILE B 1 42 ? -12.389 8.376 -13.455 1.00 15.71 250 ILE B CA 1
ATOM 1024 C C . ILE B 1 42 ? -11.870 9.760 -13.140 1.00 17.67 250 ILE B C 1
ATOM 1025 O O . ILE B 1 42 ? -12.375 10.413 -12.193 1.00 16.66 250 ILE B O 1
ATOM 1030 N N . TYR B 1 43 ? -10.857 10.180 -13.900 1.00 17.13 251 TYR B N 1
ATOM 1031 C CA . TYR B 1 43 ? -10.415 11.564 -13.888 1.00 18.56 251 TYR B CA 1
ATOM 1032 C C . TYR B 1 43 ? -11.402 12.429 -14.690 1.00 16.55 251 TYR B C 1
ATOM 1033 O O . TYR B 1 43 ? -11.766 12.070 -15.811 1.00 18.14 251 TYR B O 1
ATOM 1042 N N . VAL B 1 44 ? -11.836 13.541 -14.090 1.00 17.22 252 VAL B N 1
ATOM 1043 C CA . VAL B 1 44 ? -12.647 14.527 -14.776 1.00 17.25 252 VAL B CA 1
ATOM 1044 C C . VAL B 1 44 ? -12.053 15.912 -14.528 1.00 20.32 252 VAL B C 1
ATOM 1045 O O . VAL B 1 44 ? -11.343 16.140 -13.557 1.00 19.13 252 VAL B O 1
ATOM 1049 N N . ASP B 1 45 ? -12.394 16.833 -15.429 1.00 19.90 253 ASP B N 1
ATOM 1050 C CA . ASP B 1 45 ? -11.991 18.245 -15.322 1.00 21.72 253 ASP B CA 1
ATOM 1051 C C . ASP B 1 45 ? -12.400 18.798 -13.963 1.00 21.37 253 ASP B C 1
ATOM 1052 O O . ASP B 1 45 ? -13.537 18.675 -13.566 1.00 20.64 253 ASP B O 1
ATOM 1057 N N . ALA B 1 46 ? -11.446 19.384 -13.261 1.00 20.81 254 ALA B N 1
ATOM 1058 C CA . ALA B 1 46 ? -11.674 20.011 -11.952 1.00 22.75 254 ALA B CA 1
ATOM 1059 C C . ALA B 1 46 ? -12.772 21.084 -11.970 1.00 24.52 254 ALA B C 1
ATOM 1060 O O . ALA B 1 46 ? -13.405 21.364 -10.941 1.00 24.59 254 ALA B O 1
ATOM 1062 N N . ASP B 1 47 ? -13.001 21.687 -13.140 1.00 24.97 255 ASP B N 1
ATOM 1063 C CA . ASP B 1 47 ? -14.033 22.712 -13.296 1.00 28.04 255 ASP B CA 1
ATOM 1064 C C . ASP B 1 47 ? -15.414 22.216 -13.746 1.00 26.66 255 ASP B C 1
ATOM 1065 O O . ASP B 1 47 ? -16.337 23.037 -13.850 1.00 29.46 255 ASP B O 1
ATOM 1070 N N . LEU B 1 48 ? -15.573 20.924 -13.975 1.00 25.24 256 LEU B N 1
ATOM 1071 C CA . LEU B 1 48 ? -16.917 20.335 -14.157 1.00 26.48 256 LEU B CA 1
ATOM 1072 C C . LEU B 1 48 ? -17.762 20.656 -12.930 1.00 28.37 256 LEU B C 1
ATOM 1073 O O . LEU B 1 48 ? -17.244 20.651 -11.806 1.00 25.34 256 LEU B O 1
ATOM 1078 N N . LYS B 1 49 ? -19.040 20.927 -13.140 1.00 25.71 257 LYS B N 1
ATOM 1079 C CA . LYS B 1 49 ? -19.960 21.104 -12.009 1.00 25.03 257 LYS B CA 1
ATOM 1080 C C . LYS B 1 49 ? -20.317 19.759 -11.406 1.00 21.47 257 LYS B C 1
ATOM 1081 O O . LYS B 1 49 ? -20.326 18.731 -12.092 1.00 19.24 257 LYS B O 1
ATOM 1087 N N . VAL B 1 50 ? -20.626 19.755 -10.128 1.00 21.20 258 VAL B N 1
ATOM 1088 C CA A VAL B 1 50 ? -21.092 18.542 -9.424 0.50 20.70 258 VAL B CA 1
ATOM 1089 C CA B VAL B 1 50 ? -21.041 18.497 -9.481 0.50 20.58 258 VAL B CA 1
ATOM 1090 C C . VAL B 1 50 ? -22.235 17.823 -10.150 1.00 19.26 258 VAL B C 1
ATOM 1091 O O . VAL B 1 50 ? -22.247 16.603 -10.230 1.00 20.20 258 VAL B O 1
ATOM 1098 N N . PHE B 1 51 ? -23.218 18.591 -10.634 1.00 20.82 259 PHE B N 1
ATOM 1099 C CA . PHE B 1 51 ? -24.339 17.946 -11.332 1.00 22.89 259 PHE B CA 1
ATOM 1100 C C . PHE B 1 51 ? -23.855 17.204 -12.565 1.00 19.90 259 PHE B C 1
ATOM 1101 O O . PHE B 1 51 ? -24.365 16.126 -12.859 1.00 19.45 259 PHE B O 1
ATOM 1109 N N . GLU B 1 52 ? -22.851 17.746 -13.241 1.00 19.28 260 GLU B N 1
ATOM 1110 C CA . GLU B 1 52 ? -22.342 17.142 -14.461 1.00 20.45 260 GLU B CA 1
ATOM 1111 C C . GLU B 1 52 ? -21.531 15.908 -14.136 1.00 19.86 260 GLU B C 1
ATOM 1112 O O . GLU B 1 52 ? -21.720 14.870 -14.769 1.00 19.35 260 GLU B O 1
ATOM 1118 N N . SER B 1 53 ? -20.659 15.982 -13.131 1.00 18.79 261 SER B N 1
ATOM 1119 C CA . SER B 1 53 ? -19.870 14.815 -12.737 1.00 18.92 261 SER B CA 1
ATOM 1120 C C . SER B 1 53 ? -20.762 13.697 -12.222 1.00 17.76 261 SER B C 1
ATOM 1121 O O . SER B 1 53 ? -20.529 12.520 -12.549 1.00 20.59 261 SER B O 1
ATOM 1124 N N . ASP B 1 54 ? -21.791 14.036 -11.463 1.00 17.73 262 ASP B N 1
ATOM 1125 C CA . ASP B 1 54 ? -22.791 13.067 -11.003 1.00 19.76 262 ASP B CA 1
ATOM 1126 C C . ASP B 1 54 ? -23.489 12.347 -12.154 1.00 19.14 262 ASP B C 1
ATOM 1127 O O . ASP B 1 54 ? -23.613 11.098 -12.137 1.00 19.25 262 ASP B O 1
ATOM 1132 N N . LEU B 1 55 ? -23.887 13.093 -13.190 1.00 18.64 263 LEU B N 1
ATOM 1133 C CA . LEU B 1 55 ? -24.472 12.468 -14.412 1.00 21.10 263 LEU B CA 1
ATOM 1134 C C . LEU B 1 55 ? -23.512 11.513 -15.087 1.00 21.07 263 LEU B C 1
ATOM 1135 O O . LEU B 1 55 ? -23.919 10.433 -15.537 1.00 18.83 263 LEU B O 1
ATOM 1140 N N . VAL B 1 56 ? -22.255 11.905 -15.193 1.00 20.15 264 VAL B N 1
ATOM 1141 C CA . VAL B 1 56 ? -21.232 11.064 -15.867 1.00 20.58 264 VAL B CA 1
ATOM 1142 C C . VAL B 1 56 ? -21.043 9.763 -15.106 1.00 18.86 264 VAL B C 1
ATOM 1143 O O . VAL B 1 56 ? -21.081 8.668 -15.702 1.00 19.60 264 VAL B O 1
ATOM 1147 N N . ALA B 1 57 ? -20.871 9.859 -13.797 1.00 16.37 265 ALA B N 1
ATOM 1148 C CA . ALA B 1 57 ? -20.695 8.648 -13.003 1.00 18.32 265 ALA B CA 1
ATOM 1149 C C . ALA B 1 57 ? -21.911 7.735 -13.083 1.00 16.60 265 ALA B C 1
ATOM 1150 O O . ALA B 1 57 ? -21.737 6.515 -13.243 1.00 17.75 265 ALA B O 1
ATOM 1152 N N . ASP B 1 58 ? -23.112 8.306 -13.064 1.00 14.98 266 ASP B N 1
ATOM 1153 C CA . ASP B 1 58 ? -24.334 7.532 -13.116 1.00 19.52 266 ASP B CA 1
ATOM 1154 C C . ASP B 1 58 ? -24.474 6.860 -14.496 1.00 17.42 266 ASP B C 1
ATOM 1155 O O . ASP B 1 58 ? -24.909 5.725 -14.566 1.00 18.99 266 ASP B O 1
ATOM 1160 N N . ALA B 1 59 ? -24.097 7.554 -15.572 1.00 16.62 267 ALA B N 1
ATOM 1161 C CA . ALA B 1 59 ? -24.186 6.987 -16.913 1.00 18.23 267 ALA B CA 1
ATOM 1162 C C . ALA B 1 59 ? -23.261 5.797 -17.096 1.00 17.15 267 ALA B C 1
ATOM 1163 O O . ALA B 1 59 ? -23.637 4.801 -17.702 1.00 15.77 267 ALA B O 1
ATOM 1165 N N . ILE B 1 60 ? -22.080 5.889 -16.507 1.00 16.42 268 ILE B N 1
ATOM 1166 C CA . ILE B 1 60 ? -21.096 4.823 -16.601 1.00 17.12 268 ILE B CA 1
ATOM 1167 C C . ILE B 1 60 ? -21.576 3.631 -15.787 1.00 16.73 268 ILE B C 1
ATOM 1168 O O . ILE B 1 60 ? -21.577 2.517 -16.309 1.00 17.11 268 ILE B O 1
ATOM 1173 N N . ARG B 1 61 ? -22.080 3.885 -14.591 1.00 16.56 269 ARG B N 1
ATOM 1174 C CA A ARG B 1 61 ? -22.666 2.836 -13.784 0.50 19.52 269 ARG B CA 1
ATOM 1175 C CA B ARG B 1 61 ? -22.665 2.832 -13.790 0.50 19.15 269 ARG B CA 1
ATOM 1176 C C . ARG B 1 61 ? -23.805 2.122 -14.524 1.00 17.57 269 ARG B C 1
ATOM 1177 O O . ARG B 1 61 ? -23.808 0.908 -14.576 1.00 17.21 269 ARG B O 1
ATOM 1192 N N . ARG B 1 62 ? -24.741 2.891 -15.129 1.00 17.50 270 ARG B N 1
ATOM 1193 C CA . ARG B 1 62 ? -25.899 2.334 -15.813 1.00 17.09 270 ARG B CA 1
ATOM 1194 C C . ARG B 1 62 ? -25.442 1.455 -16.991 1.00 15.55 270 ARG B C 1
ATOM 1195 O O . ARG B 1 62 ? -25.954 0.360 -17.173 1.00 15.32 270 ARG B O 1
ATOM 1203 N N . LYS B 1 63 ? -24.469 1.930 -17.742 1.00 15.03 271 LYS B N 1
ATOM 1204 C CA . LYS B 1 63 ? -24.012 1.231 -18.931 1.00 15.34 271 LYS B CA 1
ATOM 1205 C C . LYS B 1 63 ? -23.287 -0.058 -18.561 1.00 15.26 271 LYS B C 1
ATOM 1206 O O . LYS B 1 63 ? -23.531 -1.098 -19.172 1.00 16.12 271 LYS B O 1
ATOM 1212 N N . ILE B 1 64 ? -22.452 -0.013 -17.525 1.00 15.76 272 ILE B N 1
ATOM 1213 C CA . ILE B 1 64 ? -21.766 -1.228 -17.059 1.00 18.03 272 ILE B CA 1
ATOM 1214 C C . ILE B 1 64 ? -22.801 -2.234 -16.587 1.00 17.77 272 ILE B C 1
ATOM 1215 O O . ILE B 1 64 ? -22.739 -3.407 -16.944 1.00 17.08 272 ILE B O 1
ATOM 1220 N N . GLU B 1 65 ? -23.740 -1.807 -15.758 1.00 16.77 273 GLU B N 1
ATOM 1221 C CA . GLU B 1 65 ? -24.805 -2.700 -15.268 1.00 19.48 273 GLU B CA 1
ATOM 1222 C C . GLU B 1 65 ? -25.649 -3.306 -16.367 1.00 22.66 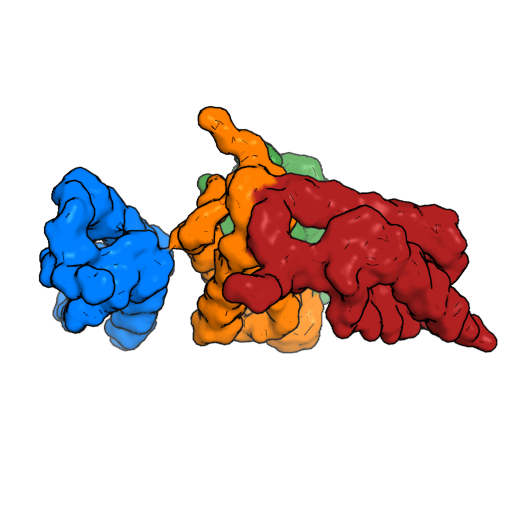273 GLU B C 1
ATOM 1223 O O . GLU B 1 65 ? -26.039 -4.460 -16.260 1.00 21.76 273 GLU B O 1
ATOM 1229 N N . ALA B 1 66 ? -25.922 -2.552 -17.424 1.00 18.28 274 ALA B N 1
ATOM 1230 C CA . ALA B 1 66 ? -26.693 -3.025 -18.541 1.00 19.57 274 ALA B CA 1
ATOM 1231 C C . ALA B 1 66 ? -25.941 -4.011 -19.406 1.00 17.84 274 ALA B C 1
ATOM 1232 O O . ALA B 1 66 ? -26.561 -4.952 -19.934 1.00 21.52 274 ALA B O 1
ATOM 1234 N N . GLU B 1 67 ? -24.638 -3.822 -19.573 1.00 16.34 275 GLU B N 1
ATOM 1235 C CA . GLU B 1 67 ? -23.892 -4.509 -20.635 1.00 17.16 275 GLU B CA 1
ATOM 1236 C C . GLU B 1 67 ? -22.912 -5.584 -20.169 1.00 17.81 275 GLU B C 1
ATOM 1237 O O . GLU B 1 67 ? -22.522 -6.402 -20.964 1.00 19.25 275 GLU B O 1
ATOM 1243 N N . VAL B 1 68 ? -22.491 -5.548 -18.919 1.00 18.72 276 VAL B N 1
ATOM 1244 C CA . VAL B 1 68 ? -21.381 -6.372 -18.461 1.00 21.21 276 VAL B CA 1
ATOM 1245 C C . VAL B 1 68 ? -21.965 -7.475 -17.586 1.00 22.79 276 VAL B C 1
ATOM 1246 O O . VAL B 1 68 ? -22.572 -7.195 -16.573 1.00 24.93 276 VAL B O 1
ATOM 1250 N N . ASP B 1 69 ? -21.820 -8.715 -18.032 1.00 27.55 277 ASP B N 1
ATOM 1251 C CA . ASP B 1 69 ? -22.310 -9.860 -17.271 1.00 29.32 277 ASP B CA 1
ATOM 1252 C C . ASP B 1 69 ? -21.509 -10.037 -15.976 1.00 27.70 277 ASP B C 1
ATOM 1253 O O . ASP B 1 69 ? -20.341 -9.708 -15.943 1.00 25.36 277 ASP B O 1
ATOM 1258 N N . HIS B 1 70 ? -22.167 -10.531 -14.944 1.00 25.05 278 HIS B N 1
ATOM 1259 C CA . HIS B 1 70 ? -21.524 -11.032 -13.742 1.00 26.37 278 HIS B CA 1
ATOM 1260 C C . HIS B 1 70 ? -21.140 -9.948 -12.786 1.00 28.09 278 HIS B C 1
ATOM 1261 O O . HIS B 1 70 ? -20.448 -10.233 -11.849 1.00 28.85 278 HIS B O 1
ATOM 1268 N N . VAL B 1 71 ? -21.510 -8.682 -13.046 1.00 27.62 279 VAL B N 1
ATOM 1269 C CA A VAL B 1 71 ? -21.160 -7.599 -12.140 0.50 25.70 279 VAL B CA 1
ATOM 1270 C CA B VAL B 1 71 ? -21.172 -7.612 -12.107 0.50 26.38 279 VAL B CA 1
ATOM 1271 C C . VAL B 1 71 ? -22.268 -7.402 -11.081 1.00 27.27 279 VAL B C 1
ATOM 1272 O O . VAL B 1 71 ? -23.455 -7.572 -11.342 1.00 28.45 279 VAL B O 1
ATOM 1279 N N . ARG B 1 72 ? -21.850 -7.037 -9.898 1.00 34.31 280 ARG B N 1
ATOM 1280 C CA . ARG B 1 72 ? -22.734 -6.607 -8.832 1.00 40.25 280 ARG B CA 1
ATOM 1281 C C . ARG B 1 72 ? -22.180 -5.346 -8.102 1.00 34.61 280 ARG B C 1
ATOM 1282 O O . ARG B 1 72 ? -20.957 -5.175 -7.973 1.00 42.02 280 ARG B O 1
ATOM 1290 N N . ASP B 1 73 ? -23.055 -4.472 -7.621 1.00 40.74 281 ASP B N 1
ATOM 1291 C CA . ASP B 1 73 ? -22.674 -3.363 -6.721 1.00 36.40 281 ASP B CA 1
ATOM 1292 C C . ASP B 1 73 ? -21.615 -2.346 -7.342 1.00 37.41 281 ASP B C 1
ATOM 1293 O O . ASP B 1 73 ? -20.688 -1.842 -6.655 1.00 39.32 281 ASP B O 1
ATOM 1298 N N . VAL B 1 74 ? -21.791 -2.017 -8.627 1.00 23.97 282 VAL B N 1
ATOM 1299 C CA . VAL B 1 74 ? -20.857 -1.183 -9.383 1.00 20.16 282 VAL B CA 1
ATOM 1300 C C . VAL B 1 74 ? -20.806 0.195 -8.744 1.00 21.68 282 VAL B C 1
ATOM 1301 O O . VAL B 1 74 ? -21.863 0.821 -8.594 1.00 21.44 282 VAL B O 1
ATOM 1305 N N . HIS B 1 75 ? -19.610 0.642 -8.389 1.00 18.18 283 HIS B N 1
ATOM 1306 C CA . HIS B 1 75 ? -19.419 2.003 -7.884 1.00 20.52 283 HIS B CA 1
ATOM 1307 C C . HIS B 1 75 ? -18.497 2.789 -8.774 1.00 17.46 283 HIS B C 1
ATOM 1308 O O . HIS B 1 75 ? -17.447 2.294 -9.170 1.00 17.30 283 HIS B O 1
ATOM 1315 N N . VAL B 1 76 ? -18.889 4.037 -9.127 1.00 17.31 284 VAL B N 1
ATOM 1316 C CA . VAL B 1 76 ? -18.088 4.897 -9.999 1.00 17.52 284 VAL B CA 1
ATOM 1317 C C . VAL B 1 76 ? -17.808 6.192 -9.227 1.00 21.20 284 VAL B C 1
ATOM 1318 O O . VAL B 1 76 ? -18.753 6.873 -8.866 1.00 24.09 284 VAL B O 1
ATOM 1322 N N . GLY B 1 77 ? -16.538 6.466 -8.960 1.00 18.33 285 GLY B N 1
ATOM 1323 C CA . GLY B 1 77 ? -16.080 7.659 -8.272 1.00 19.76 285 GLY B CA 1
ATOM 1324 C C . GLY B 1 77 ? -15.314 8.542 -9.252 1.00 19.27 285 GLY B C 1
ATOM 1325 O O . GLY B 1 77 ? -14.966 8.113 -10.353 1.00 14.98 285 GLY B O 1
ATOM 1326 N N . VAL B 1 78 ? -15.112 9.794 -8.844 1.00 19.88 286 VAL B N 1
ATOM 1327 C CA . VAL B 1 78 ? -14.508 10.781 -9.688 1.00 20.06 286 VAL B CA 1
ATOM 1328 C C . VAL B 1 78 ? -13.352 11.461 -8.955 1.00 21.17 286 VAL B C 1
ATOM 1329 O O . VAL B 1 78 ? -13.426 11.695 -7.749 1.00 20.69 286 VAL B O 1
ATOM 1333 N N . THR B 1 79 ? -12.284 11.750 -9.695 1.00 20.12 287 THR B N 1
ATOM 1334 C CA . THR B 1 79 ? -11.122 12.445 -9.186 1.00 20.17 287 THR B CA 1
ATOM 1335 C C . THR B 1 79 ? -10.929 13.683 -10.073 1.00 19.48 287 THR B C 1
ATOM 1336 O O . THR B 1 79 ? -10.739 13.522 -11.246 1.00 18.57 287 THR B O 1
ATOM 1340 N N . PRO B 1 80 ? -10.955 14.906 -9.485 1.00 21.58 288 PRO B N 1
ATOM 1341 C CA . PRO B 1 80 ? -10.697 16.097 -10.290 1.00 21.82 288 PRO B CA 1
ATOM 1342 C C . PRO B 1 80 ? -9.258 16.195 -10.768 1.00 23.95 288 PRO B C 1
ATOM 1343 O O . PRO B 1 80 ? -8.340 15.813 -10.037 1.00 24.81 288 PRO B O 1
ATOM 1347 N N . VAL B 1 81 ? -9.079 16.675 -11.990 1.00 23.68 289 VAL B N 1
ATOM 1348 C CA . VAL B 1 81 ? -7.739 16.958 -12.529 1.00 27.32 289 VAL B CA 1
ATOM 1349 C C . VAL B 1 81 ? -7.765 18.321 -13.163 1.00 27.70 289 VAL B C 1
ATOM 1350 O O . VAL B 1 81 ? -8.725 18.671 -13.818 1.00 26.88 289 VAL B O 1
ATOM 1354 N N . ARG B 1 82 ? -6.690 19.076 -12.993 1.00 33.24 290 ARG B N 1
ATOM 1355 C CA . ARG B 1 82 ? -6.498 20.365 -13.707 1.00 43.17 290 ARG B CA 1
ATOM 1356 C C . ARG B 1 82 ? -6.069 20.098 -15.152 1.00 45.22 290 ARG B C 1
ATOM 1357 O O . ARG B 1 82 ? -5.073 19.412 -15.386 1.00 48.67 290 ARG B O 1
ATOM 1365 N N . ILE B 1 83 ? -6.830 20.645 -16.102 1.00 43.87 291 ILE B N 1
ATOM 1366 C CA . ILE B 1 83 ? -6.648 20.379 -17.528 1.00 53.47 291 ILE B CA 1
ATOM 1367 C C . ILE B 1 83 ? -5.826 21.543 -18.111 1.00 60.93 291 ILE B C 1
ATOM 1368 O O . ILE B 1 83 ? -6.132 22.722 -17.866 1.00 63.89 291 ILE B O 1
ATOM 1373 N N . ALA B 1 84 ? -4.775 21.221 -18.862 1.00 67.36 292 ALA B N 1
ATOM 1374 C CA . ALA B 1 84 ? -3.816 22.246 -19.279 1.00 76.54 292 ALA B CA 1
ATOM 1375 C C . ALA B 1 84 ? -4.268 22.905 -20.570 1.00 79.02 292 ALA B C 1
ATOM 1376 O O . ALA B 1 84 ? -5.202 23.698 -20.555 1.00 78.86 292 ALA B O 1
ATOM 1378 N N . SER C 1 2 ? -3.496 3.528 -23.078 1.00 53.88 210 SER C N 1
ATOM 1379 C CA . SER C 1 2 ? -3.597 2.709 -21.838 1.00 48.97 210 SER C CA 1
ATOM 1380 C C . SER C 1 2 ? -3.262 1.210 -21.974 1.00 48.45 210 SER C C 1
ATOM 1381 O O . SER C 1 2 ? -3.770 0.482 -22.840 1.00 45.04 210 SER C O 1
ATOM 1384 N N . HIS C 1 3 ? -2.465 0.736 -21.026 1.00 44.62 211 HIS C N 1
ATOM 1385 C CA . HIS C 1 3 ? -2.050 -0.653 -20.981 1.00 40.34 211 HIS C CA 1
ATOM 1386 C C . HIS C 1 3 ? -2.823 -1.459 -19.947 1.00 31.96 211 HIS C C 1
ATOM 1387 O O . HIS C 1 3 ? -2.527 -2.628 -19.738 1.00 28.43 211 HIS C O 1
ATOM 1394 N N . MET C 1 4 ? -3.820 -0.839 -19.329 1.00 28.95 212 MET C N 1
ATOM 1395 C CA . MET C 1 4 ? -4.491 -1.431 -18.181 1.00 27.20 212 MET C CA 1
ATOM 1396 C C . MET C 1 4 ? -5.092 -2.780 -18.525 1.00 26.02 212 MET C C 1
ATOM 1397 O O . MET C 1 4 ? -4.991 -3.705 -17.729 1.00 24.77 212 MET C O 1
ATOM 1402 N N . ASN C 1 5 ? -5.745 -2.887 -19.690 1.00 26.59 213 ASN C N 1
ATOM 1403 C CA . ASN C 1 5 ? -6.474 -4.120 -20.003 1.00 25.39 213 ASN C CA 1
ATOM 1404 C C . ASN C 1 5 ? -5.552 -5.308 -20.110 1.00 26.68 213 ASN C C 1
ATOM 1405 O O . ASN C 1 5 ? -5.850 -6.376 -19.530 1.00 26.68 213 ASN C O 1
ATOM 1410 N N . ASP C 1 6 ? -4.413 -5.129 -20.752 1.00 26.11 214 ASP C N 1
ATOM 1411 C CA . ASP C 1 6 ? -3.417 -6.206 -20.843 1.00 31.57 214 ASP C CA 1
ATOM 1412 C C . ASP C 1 6 ? -2.789 -6.523 -19.499 1.00 27.75 214 ASP C C 1
ATOM 1413 O O . ASP C 1 6 ? -2.597 -7.694 -19.173 1.00 29.34 214 ASP C O 1
ATOM 1418 N N . VAL C 1 7 ? -2.479 -5.490 -18.709 1.00 26.25 215 VAL C N 1
ATOM 1419 C CA . VAL C 1 7 ? -1.874 -5.692 -17.391 1.00 24.78 215 VAL C CA 1
ATOM 1420 C C . VAL C 1 7 ? -2.796 -6.523 -16.508 1.00 21.91 215 VAL C C 1
ATOM 1421 O O . VAL C 1 7 ? -2.368 -7.533 -15.894 1.00 21.39 215 VAL C O 1
ATOM 1425 N N . LEU C 1 8 ? -4.066 -6.133 -16.425 1.00 20.01 216 LEU C N 1
ATOM 1426 C CA . LEU C 1 8 ? -4.989 -6.812 -15.512 1.00 20.07 216 LEU C CA 1
ATOM 1427 C C . LEU C 1 8 ? -5.276 -8.243 -15.908 1.00 20.73 216 LEU C C 1
ATOM 1428 O O . LEU C 1 8 ? -5.239 -9.154 -15.060 1.00 19.84 216 LEU C O 1
ATOM 1433 N N . VAL C 1 9 ? -5.492 -8.485 -17.188 1.00 20.47 217 VAL C N 1
ATOM 1434 C CA . VAL C 1 9 ? -5.775 -9.825 -17.654 1.00 22.40 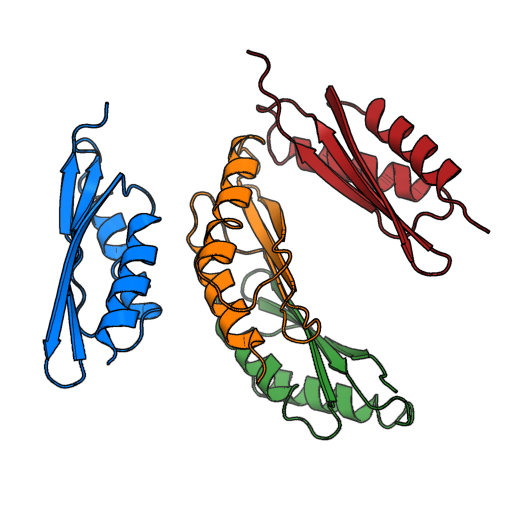217 VAL C CA 1
ATOM 1435 C C . VAL C 1 9 ? -4.562 -10.748 -17.441 1.00 22.39 217 VAL C C 1
ATOM 1436 O O . VAL C 1 9 ? -4.704 -11.840 -16.905 1.00 23.35 217 VAL C O 1
ATOM 1440 N N . ASP C 1 10 ? -3.389 -10.296 -17.846 1.00 24.06 218 ASP C N 1
ATOM 1441 C CA . ASP C 1 10 ? -2.180 -11.121 -17.774 1.00 25.13 218 ASP C CA 1
ATOM 1442 C C . ASP C 1 10 ? -1.780 -11.393 -16.339 1.00 22.93 218 ASP C C 1
ATOM 1443 O O . ASP C 1 10 ? -1.371 -12.515 -16.021 1.00 23.28 218 ASP C O 1
ATOM 1448 N N . ALA C 1 11 ? -1.873 -10.375 -15.477 1.00 21.67 219 ALA C N 1
ATOM 1449 C CA . ALA C 1 11 ? -1.534 -10.558 -14.078 1.00 21.69 219 ALA C CA 1
ATOM 1450 C C . ALA C 1 11 ? -2.527 -11.471 -13.363 1.00 19.44 219 ALA C C 1
ATOM 1451 O O . ALA C 1 11 ? -2.109 -12.351 -12.617 1.00 20.96 219 ALA C O 1
ATOM 1453 N N . TYR C 1 12 ? -3.827 -11.272 -13.595 1.00 19.75 220 TYR C N 1
ATOM 1454 C CA . TYR C 1 12 ? -4.865 -12.153 -13.042 1.00 17.85 220 TYR C CA 1
ATOM 1455 C C . TYR C 1 12 ? -4.627 -13.614 -13.447 1.00 20.58 220 TYR C C 1
ATOM 1456 O O . TYR C 1 12 ? -4.694 -14.568 -12.637 1.00 19.76 220 TYR C O 1
ATOM 1465 N N . ASN C 1 13 ? -4.339 -13.830 -14.708 1.00 20.65 221 ASN C N 1
ATOM 1466 C CA . ASN C 1 13 ? -4.115 -15.196 -15.192 1.00 25.14 221 ASN C CA 1
ATOM 1467 C C . ASN C 1 13 ? -2.889 -15.838 -14.553 1.00 25.30 221 ASN C C 1
ATOM 1468 O O . ASN C 1 13 ? -2.884 -17.047 -14.385 1.00 27.15 221 ASN C O 1
ATOM 1473 N N . ILE C 1 14 ? -1.823 -15.059 -14.321 1.00 21.36 222 ILE C N 1
ATOM 1474 C CA . ILE C 1 14 ? -0.609 -15.608 -13.705 1.00 21.98 222 ILE C CA 1
ATOM 1475 C C . ILE C 1 14 ? -0.959 -16.026 -12.283 1.00 20.90 222 ILE C C 1
ATOM 1476 O O . ILE C 1 14 ? -0.664 -17.145 -11.898 1.00 23.05 222 ILE C O 1
ATOM 1481 N N . ALA C 1 15 ? -1.651 -15.133 -11.568 1.00 19.37 223 ALA C N 1
ATOM 1482 C CA . ALA C 1 15 ? -2.002 -15.393 -10.185 1.00 18.47 223 ALA C CA 1
ATOM 1483 C C . ALA C 1 15 ? -2.932 -16.595 -10.073 1.00 19.69 223 ALA C C 1
ATOM 1484 O O . ALA C 1 15 ? -2.684 -17.481 -9.229 1.00 21.25 223 ALA C O 1
ATOM 1486 N N . LYS C 1 16 ? -3.952 -16.674 -10.913 1.00 20.50 224 LYS C N 1
ATOM 1487 C CA A LYS C 1 16 ? -4.983 -17.704 -10.731 0.50 23.12 224 LYS C CA 1
ATOM 1488 C CA B LYS C 1 16 ? -4.996 -17.691 -10.771 0.50 23.34 224 LYS C CA 1
ATOM 1489 C C . LYS C 1 16 ? -4.464 -19.125 -10.952 1.00 29.29 224 LYS C C 1
ATOM 1490 O O . LYS C 1 16 ? -4.951 -20.060 -10.284 1.00 26.83 224 LYS C O 1
ATOM 1501 N N . ASP C 1 17 ? -3.481 -19.272 -11.848 1.00 28.83 225 ASP C N 1
ATOM 1502 C CA . ASP C 1 17 ? -2.961 -20.579 -12.277 1.00 33.95 225 ASP C CA 1
ATOM 1503 C C . ASP C 1 17 ? -1.721 -20.976 -11.459 1.00 29.33 225 ASP C C 1
ATOM 1504 O O . ASP C 1 17 ? -1.139 -22.024 -11.705 1.00 29.74 225 ASP C O 1
ATOM 1509 N N . SER C 1 18 ? -1.317 -20.181 -10.464 1.00 26.74 226 SER C N 1
ATOM 1510 C CA A SER C 1 18 ? -0.174 -20.506 -9.636 0.50 27.90 226 SER C CA 1
ATOM 1511 C CA B SER C 1 18 ? -0.211 -20.576 -9.623 0.50 27.72 226 SER C CA 1
ATOM 1512 C C . SER C 1 18 ? -0.626 -21.702 -8.729 1.00 27.42 226 SER C C 1
ATOM 1513 O O . SER C 1 18 ? -1.705 -21.665 -8.166 1.00 31.01 226 SER C O 1
ATOM 1518 N N . GLN C 1 19 ? 0.240 -22.691 -8.556 1.00 29.82 227 GLN C N 1
ATOM 1519 C CA . GLN C 1 19 ? 0.043 -23.705 -7.519 1.00 33.15 227 GLN C CA 1
ATOM 1520 C C . GLN C 1 19 ? -0.158 -23.045 -6.139 1.00 27.00 227 GLN C C 1
ATOM 1521 O O . GLN C 1 19 ? 0.501 -22.039 -5.781 1.00 35.02 227 GLN C O 1
ATOM 1527 N N . HIS C 1 20 ? -1.089 -23.586 -5.382 1.00 32.48 228 HIS C N 1
ATOM 1528 C CA . HIS C 1 20 ? -1.435 -23.146 -4.007 1.00 27.33 228 HIS C CA 1
ATOM 1529 C C . HIS C 1 20 ? -2.340 -21.916 -3.946 1.00 24.11 228 HIS C C 1
ATOM 1530 O O . HIS C 1 20 ? -2.717 -21.455 -2.855 1.00 28.81 228 HIS C O 1
ATOM 1537 N N . VAL C 1 21 ? -2.743 -21.387 -5.086 1.00 21.12 229 VAL C N 1
ATOM 1538 C CA . VAL C 1 21 ? -3.788 -20.373 -5.118 1.00 19.66 229 VAL C CA 1
ATOM 1539 C C . VAL C 1 21 ? -5.143 -21.055 -5.224 1.00 21.10 229 VAL C C 1
ATOM 1540 O O . VAL C 1 21 ? -5.432 -21.750 -6.210 1.00 25.63 229 VAL C O 1
ATOM 1544 N N . HIS C 1 22 ? -5.982 -20.879 -4.184 1.00 21.44 230 HIS C N 1
ATOM 1545 C CA . HIS C 1 22 ? -7.389 -21.371 -4.231 1.00 21.69 230 HIS C CA 1
ATOM 1546 C C . HIS C 1 22 ? -8.216 -20.607 -5.287 1.00 23.80 230 HIS C C 1
ATOM 1547 O O . HIS C 1 22 ? -9.113 -21.156 -5.947 1.00 27.78 230 HIS C O 1
ATOM 1554 N N . GLY C 1 23 ? -7.894 -19.336 -5.457 1.00 19.79 231 GLY C N 1
ATOM 1555 C CA . GLY C 1 23 ? -8.609 -18.438 -6.384 1.00 21.73 231 GLY C CA 1
ATOM 1556 C C . GLY C 1 23 ? -8.088 -17.048 -6.126 1.00 18.90 231 GLY C C 1
ATOM 1557 O O . GLY C 1 23 ? -7.474 -16.787 -5.072 1.00 18.98 231 GLY C O 1
ATOM 1558 N N . VAL C 1 24 ? -8.350 -16.114 -7.033 1.00 17.63 232 VAL C N 1
ATOM 1559 C CA . VAL C 1 24 ? -8.037 -14.716 -6.761 1.00 17.46 232 VAL C CA 1
ATOM 1560 C C . VAL C 1 24 ? -9.188 -14.066 -5.967 1.00 14.73 232 VAL C C 1
ATOM 1561 O O . VAL C 1 24 ? -10.359 -14.256 -6.269 1.00 16.51 232 VAL C O 1
ATOM 1565 N N . HIS C 1 25 ? -8.814 -13.312 -4.940 1.00 14.75 233 HIS C N 1
ATOM 1566 C CA . HIS C 1 25 ? -9.787 -12.591 -4.147 1.00 16.31 233 HIS C CA 1
ATOM 1567 C C . HIS C 1 25 ? -10.095 -11.254 -4.856 1.00 15.77 233 HIS C C 1
ATOM 1568 O O . HIS C 1 25 ? -11.258 -10.960 -5.144 1.00 14.59 233 HIS C O 1
ATOM 1575 N N . TYR C 1 26 ? -9.078 -10.408 -5.008 1.00 15.59 234 TYR C N 1
ATOM 1576 C CA . TYR C 1 26 ? -9.268 -9.127 -5.671 1.00 15.54 234 TYR C CA 1
ATOM 1577 C C . TYR C 1 26 ? -8.034 -8.661 -6.438 1.00 14.44 234 TYR C C 1
ATOM 1578 O O . TYR C 1 26 ? -6.919 -9.166 -6.237 1.00 13.63 234 TYR C O 1
ATOM 1587 N N . ILE C 1 27 ? -8.267 -7.719 -7.354 1.00 15.32 235 ILE C N 1
ATOM 1588 C CA . ILE C 1 27 ? -7.219 -7.166 -8.197 1.00 17.31 235 ILE C CA 1
ATOM 1589 C C . ILE C 1 27 ? -7.531 -5.685 -8.371 1.00 16.54 235 ILE C C 1
ATOM 1590 O O . ILE C 1 27 ? -8.678 -5.333 -8.565 1.00 17.20 235 ILE C O 1
ATOM 1595 N N . ARG C 1 28 ? -6.489 -4.869 -8.299 1.00 18.17 236 ARG C N 1
ATOM 1596 C CA . ARG C 1 28 ? -6.621 -3.436 -8.399 1.00 20.34 236 ARG C CA 1
ATOM 1597 C C . ARG C 1 28 ? -5.524 -2.900 -9.324 1.00 22.81 236 ARG C C 1
ATOM 1598 O O . ARG C 1 28 ? -4.365 -3.224 -9.138 1.00 18.83 236 ARG C O 1
ATOM 1606 N N . GLY C 1 29 ? -5.905 -2.094 -10.309 1.00 21.94 237 GLY C N 1
ATOM 1607 C CA . GLY C 1 29 ? -4.961 -1.397 -11.166 1.00 21.75 237 GLY C CA 1
ATOM 1608 C C . GLY C 1 29 ? -5.134 0.103 -11.081 1.00 24.55 237 GLY C C 1
ATOM 1609 O O . GLY C 1 29 ? -6.276 0.583 -11.157 1.00 22.95 237 GLY C O 1
ATOM 1610 N N . ARG C 1 30 ? -4.030 0.872 -10.958 1.00 22.63 238 ARG C N 1
ATOM 1611 C CA . ARG C 1 30 ? -4.069 2.321 -10.935 1.00 25.32 238 ARG C CA 1
ATOM 1612 C C . ARG C 1 30 ? -3.138 2.878 -12.007 1.00 25.02 238 ARG C C 1
ATOM 1613 O O . ARG C 1 30 ? -1.997 2.460 -12.098 1.00 23.45 238 ARG C O 1
ATOM 1621 N N . ASN C 1 31 ? -3.631 3.779 -12.825 1.00 23.75 239 ASN C N 1
ATOM 1622 C CA . ASN C 1 31 ? -2.808 4.406 -13.839 1.00 25.52 239 ASN C CA 1
ATOM 1623 C C . ASN C 1 31 ? -2.037 5.509 -13.175 1.00 28.61 239 ASN C C 1
ATOM 1624 O O . ASN C 1 31 ? -2.659 6.369 -12.539 1.00 28.07 239 ASN C O 1
ATOM 1629 N N . VAL C 1 32 ? -0.710 5.503 -13.339 1.00 29.93 240 VAL C N 1
ATOM 1630 C CA . VAL C 1 32 ? 0.135 6.603 -12.864 1.00 34.87 240 VAL C CA 1
ATOM 1631 C C . VAL C 1 32 ? 1.012 6.992 -14.061 1.00 37.05 240 VAL C C 1
ATOM 1632 O O . VAL C 1 32 ? 1.985 6.298 -14.370 1.00 39.92 240 VAL C O 1
ATOM 1636 N N . GLY C 1 33 ? 0.621 8.044 -14.767 1.00 41.06 241 GLY C N 1
ATOM 1637 C CA . GLY C 1 33 ? 1.281 8.407 -16.013 1.00 43.02 241 GLY C CA 1
ATOM 1638 C C . GLY C 1 33 ? 1.216 7.236 -16.990 1.00 45.53 241 GLY C C 1
ATOM 1639 O O . GLY C 1 33 ? 0.133 6.679 -17.226 1.00 46.18 241 GLY C O 1
ATOM 1640 N N . GLU C 1 34 ? 2.388 6.824 -17.483 1.00 49.28 242 GLU C N 1
ATOM 1641 C CA . GLU C 1 34 ? 2.518 5.649 -18.353 1.00 50.80 242 GLU C CA 1
ATOM 1642 C C . GLU C 1 34 ? 2.626 4.315 -17.615 1.00 46.46 242 GLU C C 1
ATOM 1643 O O . GLU C 1 34 ? 2.649 3.271 -18.268 1.00 54.31 242 GLU C O 1
ATOM 1649 N N . ASP C 1 35 ? 2.649 4.334 -16.283 1.00 39.42 243 ASP C N 1
ATOM 1650 C CA . ASP C 1 35 ? 2.815 3.135 -15.499 1.00 35.85 243 ASP C CA 1
ATOM 1651 C C . ASP C 1 35 ? 1.424 2.655 -14.986 1.00 33.45 243 ASP C C 1
ATOM 1652 O O . ASP C 1 35 ? 0.500 3.445 -14.793 1.00 30.40 243 ASP C O 1
ATOM 1657 N N . VAL C 1 36 ? 1.287 1.357 -14.789 1.00 28.76 244 VAL C N 1
ATOM 1658 C CA . VAL C 1 36 ? 0.182 0.795 -14.036 1.00 28.66 244 VAL C CA 1
ATOM 1659 C C . VAL C 1 36 ? 0.695 0.223 -12.709 1.00 28.60 244 VAL C C 1
ATOM 1660 O O . VAL C 1 36 ? 1.616 -0.605 -12.687 1.00 32.27 244 VAL C O 1
ATOM 1664 N N . HIS C 1 37 ? 0.125 0.666 -11.593 1.00 26.81 245 HIS C N 1
ATOM 1665 C CA . HIS C 1 37 ? 0.468 0.109 -10.282 1.00 27.86 245 HIS C CA 1
ATOM 1666 C C . HIS C 1 37 ? -0.584 -0.958 -9.984 1.00 28.64 245 HIS C C 1
ATOM 1667 O O . HIS C 1 37 ? -1.797 -0.706 -10.147 1.00 26.67 245 HIS C O 1
ATOM 1674 N N . LEU C 1 38 ? -0.129 -2.139 -9.582 1.00 23.34 246 LEU C N 1
ATOM 1675 C CA . LEU C 1 38 ? -0.993 -3.309 -9.473 1.00 21.35 246 LEU C CA 1
ATOM 1676 C C . LEU C 1 38 ? -0.916 -3.858 -8.052 1.00 21.10 246 LEU C C 1
ATOM 1677 O O . LEU C 1 38 ? 0.188 -4.022 -7.480 1.00 19.55 246 LEU C O 1
ATOM 1682 N N . ALA C 1 39 ? -2.087 -4.169 -7.503 1.00 18.54 247 ALA C N 1
ATOM 1683 C CA . ALA C 1 39 ? -2.197 -4.929 -6.270 1.00 17.65 247 ALA C CA 1
ATOM 1684 C C . ALA C 1 39 ? -3.101 -6.108 -6.552 1.00 17.74 247 ALA C C 1
ATOM 1685 O O . ALA C 1 39 ? -4.219 -5.979 -7.072 1.00 19.46 247 ALA C O 1
ATOM 1687 N N . ILE C 1 40 ? -2.666 -7.288 -6.146 1.00 15.56 248 ILE C N 1
ATOM 1688 C CA . ILE C 1 40 ? -3.481 -8.494 -6.288 1.00 16.12 248 ILE C CA 1
ATOM 1689 C C . ILE C 1 40 ? -3.496 -9.209 -4.959 1.00 15.92 248 ILE C C 1
ATOM 1690 O O . ILE C 1 40 ? -2.513 -9.151 -4.177 1.00 18.22 248 ILE C O 1
ATOM 1695 N N . ASN C 1 41 ? -4.642 -9.797 -4.639 1.00 14.12 249 ASN C N 1
ATOM 1696 C CA . ASN C 1 41 ? -4.771 -10.578 -3.398 1.00 15.46 249 ASN C CA 1
ATOM 1697 C C . ASN C 1 41 ? -5.313 -11.945 -3.741 1.00 14.75 249 ASN C C 1
ATOM 1698 O O . ASN C 1 41 ? -6.352 -12.063 -4.378 1.00 14.94 249 ASN C O 1
ATOM 1703 N N . ILE C 1 42 ? -4.636 -12.983 -3.247 1.00 15.27 250 ILE C N 1
ATOM 1704 C CA . ILE C 1 42 ? -4.958 -14.378 -3.592 1.00 15.97 250 ILE C CA 1
ATOM 1705 C C . ILE C 1 42 ? -5.451 -15.124 -2.347 1.00 16.69 250 ILE C C 1
ATOM 1706 O O . ILE C 1 42 ? -4.974 -14.881 -1.219 1.00 14.22 250 ILE C O 1
ATOM 1711 N N . TYR C 1 43 ? -6.464 -15.973 -2.545 1.00 15.23 251 TYR C N 1
ATOM 1712 C CA . TYR C 1 43 ? -6.904 -16.917 -1.504 1.00 15.51 251 TYR C CA 1
ATOM 1713 C C . TYR C 1 43 ? -5.921 -18.058 -1.407 1.00 16.94 251 TYR C C 1
ATOM 1714 O O . TYR C 1 43 ? -5.573 -18.676 -2.411 1.00 16.41 251 TYR C O 1
ATOM 1723 N N . VAL C 1 44 ? -5.483 -18.367 -0.189 1.00 15.52 252 VAL C N 1
ATOM 1724 C CA . VAL C 1 44 ? -4.615 -19.521 0.045 1.00 17.31 252 VAL C CA 1
ATOM 1725 C C . VAL C 1 44 ? -5.164 -20.305 1.204 1.00 16.93 252 VAL C C 1
ATOM 1726 O O . VAL C 1 44 ? -5.902 -19.784 2.062 1.00 17.14 252 VAL C O 1
ATOM 1730 N N . ASP C 1 45 ? -4.798 -21.568 1.216 1.00 18.32 253 ASP C N 1
ATOM 1731 C CA . ASP C 1 45 ? -5.108 -22.477 2.340 1.00 20.86 253 ASP C CA 1
ATOM 1732 C C . ASP C 1 45 ? -4.596 -21.919 3.655 1.00 20.32 253 ASP C C 1
ATOM 1733 O O . ASP C 1 45 ? -3.438 -21.564 3.790 1.00 19.36 253 ASP C O 1
ATOM 1738 N N . ALA C 1 46 ? -5.475 -21.854 4.644 1.00 20.02 254 ALA C N 1
ATOM 1739 C CA . ALA C 1 46 ? -5.125 -21.314 5.970 1.00 20.15 254 ALA C CA 1
ATOM 1740 C C . ALA C 1 46 ? -3.989 -22.133 6.675 1.00 19.56 254 ALA C C 1
ATOM 1741 O O . ALA C 1 46 ? -3.306 -21.632 7.586 1.00 19.20 254 ALA C O 1
ATOM 1743 N N . ASP C 1 47 ? -3.817 -23.390 6.253 1.00 19.33 255 ASP C N 1
ATOM 1744 C CA . ASP C 1 47 ? -2.771 -24.240 6.834 1.00 20.84 255 ASP C CA 1
ATOM 1745 C C . ASP C 1 47 ? -1.405 -24.117 6.156 1.00 18.55 255 ASP C C 1
ATOM 1746 O O . ASP C 1 47 ? -0.461 -24.753 6.626 1.00 19.66 255 ASP C O 1
ATOM 1751 N N . LEU C 1 48 ? -1.286 -23.317 5.090 1.00 17.95 256 LEU C N 1
ATOM 1752 C CA . LEU C 1 48 ? 0.033 -22.921 4.653 1.00 18.07 256 LEU C CA 1
ATOM 1753 C C . LEU C 1 48 ? 0.833 -22.298 5.833 1.00 18.11 256 LEU C C 1
ATOM 1754 O O . LEU C 1 48 ? 0.272 -21.556 6.651 1.00 19.48 256 LEU C O 1
ATOM 1759 N N . LYS C 1 49 ? 2.101 -22.648 5.983 1.00 17.46 257 LYS C N 1
ATOM 1760 C CA A LYS C 1 49 ? 2.988 -21.949 6.923 0.50 17.78 257 LYS C CA 1
ATOM 1761 C CA B LYS C 1 49 ? 2.985 -21.941 6.918 0.50 17.58 257 LYS C CA 1
ATOM 1762 C C . LYS C 1 49 ? 3.290 -20.570 6.361 1.00 16.39 257 LYS C C 1
ATOM 1763 O O . LYS C 1 49 ? 3.210 -20.362 5.139 1.00 14.97 257 LYS C O 1
ATOM 1774 N N . VAL C 1 50 ? 3.595 -19.640 7.269 1.00 19.09 258 VAL C N 1
ATOM 1775 C CA . VAL C 1 50 ? 3.958 -18.272 6.888 1.00 17.23 258 VAL C CA 1
ATOM 1776 C C . VAL C 1 50 ? 5.072 -18.240 5.812 1.00 16.92 258 VAL C C 1
ATOM 1777 O O . VAL C 1 50 ? 5.012 -17.482 4.817 1.00 16.33 258 VAL C O 1
ATOM 1781 N N . PHE C 1 51 ? 6.092 -19.084 5.978 1.00 16.31 259 PHE C N 1
ATOM 1782 C CA . PHE C 1 51 ? 7.180 -19.105 4.967 1.00 16.90 259 PHE C CA 1
ATOM 1783 C C . PHE C 1 51 ? 6.655 -19.542 3.612 1.00 17.41 259 PHE C C 1
ATOM 1784 O O . PHE C 1 51 ? 7.126 -19.069 2.584 1.00 17.12 259 PHE C O 1
ATOM 1792 N N . GLU C 1 52 ? 5.733 -20.496 3.599 1.00 15.61 260 GLU C N 1
ATOM 1793 C CA . GLU C 1 52 ? 5.194 -20.996 2.350 1.00 15.93 260 GLU C CA 1
ATOM 1794 C C . GLU C 1 52 ? 4.307 -19.978 1.647 1.00 16.42 260 GLU C C 1
ATOM 1795 O O . GLU C 1 52 ? 4.429 -19.764 0.430 1.00 16.94 260 GLU C O 1
ATOM 1801 N N . SER C 1 53 ? 3.417 -19.316 2.401 1.00 16.76 261 SER C N 1
ATOM 1802 C CA A SER C 1 53 ? 2.569 -18.258 1.784 0.50 16.49 261 SER C CA 1
ATOM 1803 C CA B SER C 1 53 ? 2.571 -18.266 1.817 0.50 14.66 261 SER C CA 1
ATOM 1804 C C . SER C 1 53 ? 3.446 -17.142 1.244 1.00 15.83 261 SER C C 1
ATOM 1805 O O . SER C 1 53 ? 3.175 -16.605 0.150 1.00 16.75 261 SER C O 1
ATOM 1810 N N . ASP C 1 54 ? 4.508 -16.817 1.976 1.00 16.16 262 ASP C N 1
ATOM 1811 C CA . ASP C 1 54 ? 5.455 -15.792 1.523 1.00 19.74 262 ASP C CA 1
ATOM 1812 C C . ASP C 1 54 ? 6.104 -16.190 0.192 1.00 18.64 262 ASP C C 1
ATOM 1813 O O . ASP C 1 54 ? 6.208 -15.340 -0.716 1.00 17.82 262 ASP C O 1
ATOM 1818 N N . LEU C 1 55 ? 6.529 -17.456 0.064 1.00 17.65 263 LEU C N 1
ATOM 1819 C CA . LEU C 1 55 ? 7.108 -17.963 -1.199 1.00 18.40 263 LEU C CA 1
ATOM 1820 C C . LEU C 1 55 ? 6.103 -17.885 -2.366 1.00 18.67 263 LEU C C 1
ATOM 1821 O O . LEU C 1 55 ? 6.487 -17.464 -3.480 1.00 19.61 263 LEU C O 1
ATOM 1826 N N . VAL C 1 56 ? 4.839 -18.230 -2.104 1.00 15.93 264 VAL C N 1
ATOM 1827 C CA . VAL C 1 56 ? 3.807 -18.211 -3.166 1.00 18.69 264 VAL C CA 1
ATOM 1828 C C . VAL C 1 56 ? 3.580 -16.778 -3.664 1.00 17.57 264 VAL C C 1
ATOM 1829 O O . VAL C 1 56 ? 3.627 -16.461 -4.882 1.00 19.01 264 VAL C O 1
ATOM 1833 N N . ALA C 1 57 ? 3.398 -15.885 -2.700 1.00 16.19 265 ALA C N 1
ATOM 1834 C CA . ALA C 1 57 ? 3.207 -14.458 -3.075 1.00 18.12 265 ALA C CA 1
ATOM 1835 C C . ALA C 1 57 ? 4.416 -13.890 -3.842 1.00 19.14 265 ALA C C 1
ATOM 1836 O O . ALA C 1 57 ? 4.268 -13.157 -4.859 1.00 18.95 265 ALA C O 1
ATOM 1838 N N . ASP C 1 58 ? 5.619 -14.223 -3.382 1.00 18.55 266 ASP C N 1
ATOM 1839 C CA . ASP C 1 58 ? 6.834 -13.739 -4.026 1.00 21.29 266 ASP C CA 1
ATOM 1840 C C . ASP C 1 58 ? 6.959 -14.291 -5.452 1.00 20.63 266 ASP C C 1
ATOM 1841 O O . ASP C 1 58 ? 7.429 -13.584 -6.360 1.00 19.66 266 ASP C O 1
ATOM 1846 N N . ALA C 1 59 ? 6.625 -15.581 -5.648 1.00 18.54 267 ALA C N 1
ATOM 1847 C CA . ALA C 1 59 ? 6.716 -16.192 -6.975 1.00 20.87 267 ALA C CA 1
ATOM 1848 C C . ALA C 1 59 ? 5.773 -15.551 -7.981 1.00 20.62 267 ALA C C 1
ATOM 1849 O O . ALA C 1 59 ? 6.144 -15.302 -9.142 1.00 20.66 267 ALA C O 1
ATOM 1851 N N . ILE C 1 60 ? 4.584 -15.199 -7.506 1.00 20.34 268 ILE C N 1
ATOM 1852 C CA . ILE C 1 60 ? 3.608 -14.520 -8.342 1.00 19.56 268 ILE C CA 1
ATOM 1853 C C . ILE C 1 60 ? 4.092 -13.120 -8.678 1.00 19.90 268 ILE C C 1
ATOM 1854 O O . ILE C 1 60 ? 4.072 -12.703 -9.846 1.00 20.21 268 ILE C O 1
ATOM 1859 N N . ARG C 1 61 ? 4.581 -12.405 -7.672 1.00 21.85 269 ARG C N 1
ATOM 1860 C CA . ARG C 1 61 ? 5.161 -11.071 -7.925 1.00 21.88 269 ARG C CA 1
ATOM 1861 C C . ARG C 1 61 ? 6.282 -11.136 -8.965 1.00 23.87 269 ARG C C 1
ATOM 1862 O O . ARG C 1 61 ? 6.287 -10.326 -9.902 1.00 26.14 269 ARG C O 1
ATOM 1870 N N . ARG C 1 62 ? 7.229 -12.071 -8.802 1.00 22.22 270 ARG C N 1
ATOM 1871 C CA . ARG C 1 62 ? 8.366 -12.220 -9.692 1.00 25.58 270 ARG C CA 1
ATOM 1872 C C . ARG C 1 62 ? 7.903 -12.479 -11.134 1.00 24.48 270 ARG C C 1
ATOM 1873 O O . ARG C 1 62 ? 8.406 -11.880 -12.082 1.00 23.93 270 ARG C O 1
ATOM 1881 N N . LYS C 1 63 ? 6.927 -13.361 -11.279 1.00 22.30 271 LYS C N 1
ATOM 1882 C CA . LYS C 1 63 ? 6.459 -13.749 -12.590 1.00 24.95 271 LYS C CA 1
ATOM 1883 C C . LYS C 1 63 ? 5.730 -12.602 -13.282 1.00 23.38 271 LYS C C 1
ATOM 1884 O O . LYS C 1 63 ? 5.932 -12.356 -14.467 1.00 24.87 271 LYS C O 1
ATOM 1890 N N . ILE C 1 64 ? 4.923 -11.874 -12.531 1.00 22.40 272 ILE C N 1
ATOM 1891 C CA . ILE C 1 64 ? 4.232 -10.715 -13.108 1.00 23.86 272 ILE C CA 1
ATOM 1892 C C . ILE C 1 64 ? 5.250 -9.689 -13.532 1.00 26.65 272 ILE C C 1
ATOM 1893 O O . ILE C 1 64 ? 5.155 -9.140 -14.651 1.00 27.07 272 ILE C O 1
ATOM 1898 N N . GLU C 1 65 ? 6.224 -9.407 -12.669 1.00 26.30 273 GLU C N 1
ATOM 1899 C CA . GLU C 1 65 ? 7.270 -8.428 -13.025 1.00 29.29 273 GLU C CA 1
ATOM 1900 C C . GLU C 1 65 ? 8.077 -8.826 -14.244 1.00 32.43 273 GLU C C 1
ATOM 1901 O O . GLU C 1 65 ? 8.454 -7.954 -15.026 1.00 32.73 273 GLU C O 1
ATOM 1907 N N . ALA C 1 66 ? 8.331 -10.125 -14.403 1.00 30.57 274 ALA C N 1
ATOM 1908 C CA . ALA C 1 66 ? 9.090 -10.645 -15.514 1.00 32.23 274 ALA C CA 1
ATOM 1909 C C . ALA C 1 66 ? 8.314 -10.595 -16.832 1.00 34.22 274 ALA C C 1
ATOM 1910 O O . ALA C 1 66 ? 8.906 -10.335 -17.867 1.00 36.29 274 ALA C O 1
ATOM 1912 N N . GLU C 1 67 ? 7.015 -10.849 -16.771 1.00 33.42 275 GLU C N 1
ATOM 1913 C CA . GLU C 1 67 ? 6.231 -11.152 -17.974 1.00 35.26 275 GLU C CA 1
ATOM 1914 C C . GLU C 1 67 ? 5.238 -10.088 -18.415 1.00 35.67 275 GLU C C 1
ATOM 1915 O O . GLU C 1 67 ? 4.838 -10.088 -19.561 1.00 34.29 275 GLU C O 1
ATOM 1921 N N . VAL C 1 68 ? 4.839 -9.185 -17.525 1.00 32.60 276 VAL C N 1
ATOM 1922 C CA . VAL C 1 68 ? 3.771 -8.270 -17.821 1.00 30.99 276 VAL C CA 1
ATOM 1923 C C . VAL C 1 68 ? 4.358 -6.891 -18.052 1.00 37.87 276 VAL C C 1
ATOM 1924 O O . VAL C 1 68 ? 4.969 -6.317 -17.172 1.00 37.28 276 VAL C O 1
ATOM 1928 N N . ASP C 1 69 ? 4.204 -6.374 -19.272 1.00 40.96 277 ASP C N 1
ATOM 1929 C CA . ASP C 1 69 ? 4.717 -5.060 -19.604 1.00 45.38 277 ASP C CA 1
ATOM 1930 C C . ASP C 1 69 ? 3.922 -3.987 -18.881 1.00 43.34 277 ASP C C 1
ATOM 1931 O O . ASP C 1 69 ? 2.748 -4.151 -18.613 1.00 40.80 277 ASP C O 1
ATOM 1936 N N . HIS C 1 70 ? 4.588 -2.884 -18.574 1.00 43.79 278 HIS C N 1
ATOM 1937 C CA . HIS C 1 70 ? 3.944 -1.654 -18.122 1.00 47.78 278 HIS C CA 1
ATOM 1938 C C . HIS C 1 70 ? 3.545 -1.661 -16.676 1.00 44.65 278 HIS C C 1
ATOM 1939 O O . HIS C 1 70 ? 2.896 -0.717 -16.271 1.00 46.52 278 HIS C O 1
ATOM 1946 N N . VAL C 1 71 ? 3.911 -2.705 -15.905 1.00 35.76 279 VAL C N 1
ATOM 1947 C CA . VAL C 1 71 ? 3.624 -2.688 -14.498 1.00 30.95 279 VAL C CA 1
ATOM 1948 C C . VAL C 1 71 ? 4.743 -2.083 -13.670 1.00 32.26 279 VAL C C 1
ATOM 1949 O O . VAL C 1 71 ? 5.920 -2.157 -13.984 1.00 33.22 279 VAL C O 1
ATOM 1953 N N . ARG C 1 72 ? 4.329 -1.480 -12.583 1.00 34.98 280 ARG C N 1
ATOM 1954 C CA . ARG C 1 72 ? 5.229 -0.973 -11.576 1.00 37.53 280 ARG C CA 1
ATOM 1955 C C . ARG C 1 72 ? 4.701 -1.265 -10.150 1.00 38.42 280 ARG C C 1
ATOM 1956 O O . ARG C 1 72 ? 3.499 -1.267 -9.924 1.00 42.65 280 ARG C O 1
ATOM 1964 N N . ASP C 1 73 ? 5.596 -1.496 -9.198 1.00 43.30 281 ASP C N 1
ATOM 1965 C CA . ASP C 1 73 ? 5.254 -1.584 -7.761 1.00 42.34 281 ASP C CA 1
ATOM 1966 C C . ASP C 1 73 ? 4.218 -2.719 -7.418 1.00 34.99 281 ASP C C 1
ATOM 1967 O O . ASP C 1 73 ? 3.301 -2.556 -6.577 1.00 38.30 281 ASP C O 1
ATOM 1972 N N . VAL C 1 74 ? 4.395 -3.880 -8.049 1.00 29.15 282 VAL C N 1
ATOM 1973 C CA . VAL C 1 74 ? 3.467 -5.007 -7.941 1.00 23.47 282 VAL C CA 1
ATOM 1974 C C . VAL C 1 74 ? 3.446 -5.461 -6.496 1.00 25.07 282 VAL C C 1
ATOM 1975 O O . VAL C 1 74 ? 4.498 -5.769 -5.939 1.00 24.06 282 VAL C O 1
ATOM 1979 N N . HIS C 1 75 ? 2.246 -5.556 -5.926 1.00 20.67 283 HIS C N 1
ATOM 1980 C CA . HIS C 1 75 ? 2.073 -6.095 -4.602 1.00 20.68 283 HIS C CA 1
ATOM 1981 C C . HIS C 1 75 ? 1.138 -7.289 -4.655 1.00 17.65 283 HIS C C 1
ATOM 1982 O O . HIS C 1 75 ? 0.052 -7.195 -5.211 1.00 16.37 283 HIS C O 1
ATOM 1989 N N . VAL C 1 76 ? 1.534 -8.407 -4.032 1.00 16.41 284 VAL C N 1
ATOM 1990 C CA . VAL C 1 76 ? 0.727 -9.594 -3.915 1.00 17.19 284 VAL C CA 1
ATOM 1991 C C . VAL C 1 76 ? 0.486 -9.873 -2.446 1.00 16.27 284 VAL C C 1
ATOM 1992 O O . VAL C 1 76 ? 1.435 -10.088 -1.673 1.00 17.88 284 VAL C O 1
ATOM 1996 N N . GLY C 1 77 ? -0.775 -9.804 -2.049 1.00 18.01 285 GLY C N 1
ATOM 1997 C CA . GLY C 1 77 ? -1.193 -10.120 -0.686 1.00 18.97 285 GLY C CA 1
ATOM 1998 C C . GLY C 1 77 ? -1.987 -11.405 -0.670 1.00 18.60 285 GLY C C 1
ATOM 1999 O O . GLY C 1 77 ? -2.395 -11.963 -1.701 1.00 16.07 285 GLY C O 1
ATOM 2000 N N . VAL C 1 78 ? -2.207 -11.920 0.528 1.00 16.98 286 VAL C N 1
ATOM 2001 C CA . VAL C 1 78 ? -2.898 -13.215 0.674 1.00 19.27 286 VAL C CA 1
ATOM 2002 C C . VAL C 1 78 ? -4.050 -13.042 1.605 1.00 17.77 286 VAL C C 1
ATOM 2003 O O . VAL C 1 78 ? -3.954 -12.283 2.596 1.00 19.95 286 VAL C O 1
ATOM 2007 N N . THR C 1 79 ? -5.107 -13.812 1.344 1.00 15.74 287 THR C N 1
ATOM 2008 C CA . THR C 1 79 ? -6.205 -13.987 2.254 1.00 15.87 287 THR C CA 1
ATOM 2009 C C . THR C 1 79 ? -6.284 -15.497 2.611 1.00 19.29 287 THR C C 1
ATOM 2010 O O . THR C 1 79 ? -6.566 -16.295 1.734 1.00 18.26 287 THR C O 1
ATOM 2014 N N . PRO C 1 80 ? -6.030 -15.903 3.871 1.00 18.11 288 PRO C N 1
ATOM 2015 C CA . PRO C 1 80 ? -6.231 -17.320 4.242 1.00 20.93 288 PRO C CA 1
ATOM 2016 C C . PRO C 1 80 ? -7.663 -17.723 4.209 1.00 22.30 288 PRO C C 1
ATOM 2017 O O . PRO C 1 80 ? -8.567 -16.928 4.534 1.00 22.39 288 PRO C O 1
ATOM 2021 N N . VAL C 1 81 ? -7.904 -18.937 3.764 1.00 20.76 289 VAL C N 1
ATOM 2022 C CA A VAL C 1 81 ? -9.239 -19.507 3.768 0.50 23.67 289 VAL C CA 1
ATOM 2023 C CA B VAL C 1 81 ? -9.235 -19.517 3.807 0.50 25.46 289 VAL C CA 1
ATOM 2024 C C . VAL C 1 81 ? -9.149 -20.891 4.415 1.00 26.44 289 VAL C C 1
ATOM 2025 O O . VAL C 1 81 ? -8.309 -21.690 4.027 1.00 27.34 289 VAL C O 1
ATOM 2032 N N . ARG C 1 82 ? -10.026 -21.152 5.370 1.00 33.74 290 ARG C N 1
ATOM 2033 C CA . ARG C 1 82 ? -10.271 -22.537 5.823 1.00 41.46 290 ARG C CA 1
ATOM 2034 C C . ARG C 1 82 ? -10.809 -23.379 4.663 1.00 40.94 290 ARG C C 1
ATOM 2035 O O . ARG C 1 82 ? -11.927 -23.159 4.192 1.00 45.37 290 ARG C O 1
ATOM 2043 N N . GLY D 1 1 ? -21.701 -3.575 24.184 1.00 60.47 209 GLY D N 1
ATOM 2044 C CA . GLY D 1 1 ? -20.838 -3.853 22.986 1.00 60.18 209 GLY D CA 1
ATOM 2045 C C . GLY D 1 1 ? -20.719 -2.726 21.981 1.00 55.07 209 GLY D C 1
ATOM 2046 O O . GLY D 1 1 ? -19.619 -2.267 21.667 1.00 70.11 209 GLY D O 1
ATOM 2047 N N . SER D 1 2 ? -21.862 -2.269 21.493 1.00 48.24 210 SER D N 1
ATOM 2048 C CA . SER D 1 2 ? -21.921 -1.517 20.255 1.00 39.39 210 SER D CA 1
ATOM 2049 C C . SER D 1 2 ? -21.683 -0.007 20.442 1.00 33.71 210 SER D C 1
ATOM 2050 O O . SER D 1 2 ? -22.267 0.635 21.290 1.00 34.59 210 SER D O 1
ATOM 2053 N N . HIS D 1 3 ? -20.909 0.558 19.531 1.00 29.43 211 HIS D N 1
ATOM 2054 C CA . HIS D 1 3 ? -20.613 1.992 19.489 1.00 23.62 211 HIS D CA 1
ATOM 2055 C C . HIS D 1 3 ? -21.395 2.739 18.394 1.00 20.23 211 HIS D C 1
ATOM 2056 O O . HIS D 1 3 ? -21.190 3.938 18.179 1.00 17.72 211 HIS D O 1
ATOM 2063 N N . MET D 1 4 ? -22.337 2.034 17.745 1.00 18.71 212 MET D N 1
ATOM 2064 C CA . MET D 1 4 ? -23.036 2.588 16.587 1.00 18.91 212 MET D CA 1
ATOM 2065 C C . MET D 1 4 ? -23.738 3.896 16.923 1.00 18.91 212 MET D C 1
ATOM 2066 O O . MET D 1 4 ? -23.698 4.853 16.145 1.00 17.37 212 MET D O 1
ATOM 2071 N N . ASN D 1 5 ? -24.408 3.958 18.074 1.00 19.57 213 ASN D N 1
ATOM 2072 C CA . ASN D 1 5 ? -25.217 5.168 18.380 1.00 19.81 213 ASN D CA 1
ATOM 2073 C C . ASN D 1 5 ? -24.373 6.439 18.469 1.00 18.99 213 ASN D C 1
ATOM 2074 O O . ASN D 1 5 ? -24.752 7.497 17.907 1.00 17.58 213 ASN D O 1
ATOM 2079 N N . ASP D 1 6 ? -23.226 6.340 19.139 1.00 20.70 214 ASP D N 1
ATOM 2080 C CA . ASP D 1 6 ? -22.325 7.522 19.226 1.00 23.04 214 ASP D CA 1
ATOM 2081 C C . ASP D 1 6 ? -21.735 7.866 17.857 1.00 21.12 214 ASP D C 1
ATOM 2082 O O . ASP D 1 6 ? -21.575 9.056 17.536 1.00 23.80 214 ASP D O 1
ATOM 2087 N N . VAL D 1 7 ? -21.365 6.844 17.074 1.00 18.89 215 VAL D N 1
ATOM 2088 C CA . VAL D 1 7 ? -20.729 7.081 15.788 1.00 19.38 215 VAL D CA 1
ATOM 2089 C C . VAL D 1 7 ? -21.681 7.853 14.889 1.00 17.76 215 VAL D C 1
ATOM 2090 O O . VAL D 1 7 ? -21.319 8.866 14.260 1.00 16.49 215 VAL D O 1
ATOM 2094 N N . LEU D 1 8 ? -22.916 7.385 14.815 1.00 15.75 216 LEU D N 1
ATOM 2095 C CA . LEU D 1 8 ? -23.863 7.965 13.897 1.00 16.21 216 LEU D CA 1
ATOM 2096 C C . LEU D 1 8 ? -24.210 9.399 14.274 1.00 16.07 216 LEU D C 1
ATOM 2097 O O . LEU D 1 8 ? -24.276 10.287 13.404 1.00 17.35 216 LEU D O 1
ATOM 2102 N N . VAL D 1 9 ? -24.439 9.627 15.556 1.00 16.80 217 VAL D N 1
ATOM 2103 C CA . VAL D 1 9 ? -24.830 10.975 15.988 1.00 18.19 217 VAL D CA 1
ATOM 2104 C C . VAL D 1 9 ? -23.683 11.976 15.753 1.00 18.26 217 VAL D C 1
ATOM 2105 O O . VAL D 1 9 ? -23.894 13.052 15.174 1.00 17.27 217 VAL D O 1
ATOM 2109 N N . ASP D 1 10 ? -22.492 11.611 16.179 1.00 19.02 218 ASP D N 1
ATOM 2110 C CA . ASP D 1 10 ? -21.345 12.513 16.090 1.00 20.20 218 ASP D CA 1
ATOM 2111 C C . ASP D 1 10 ? -20.952 12.795 14.645 1.00 19.62 218 ASP D C 1
ATOM 2112 O O . ASP D 1 10 ? -20.611 13.950 14.279 1.00 18.81 218 ASP D O 1
ATOM 2117 N N . ALA D 1 11 ? -20.979 11.767 13.813 1.00 16.22 219 ALA D N 1
ATOM 2118 C CA . ALA D 1 11 ? -20.675 11.944 12.408 1.00 18.26 219 ALA D CA 1
ATOM 2119 C C . ALA D 1 11 ? -21.718 12.788 11.684 1.00 17.86 219 ALA D C 1
ATOM 2120 O O . ALA D 1 11 ? -21.334 13.653 10.864 1.00 16.85 219 ALA D O 1
ATOM 2122 N N . TYR D 1 12 ? -22.996 12.538 11.927 1.00 15.02 220 TYR D N 1
ATOM 2123 C CA . TYR D 1 12 ? -24.082 13.308 11.317 1.00 15.95 220 TYR D CA 1
ATOM 2124 C C . TYR D 1 12 ? -23.918 14.801 11.676 1.00 18.08 220 TYR D C 1
ATOM 2125 O O . TYR D 1 12 ? -24.019 15.699 10.830 1.00 19.15 220 TYR D O 1
ATOM 2134 N N . ASN D 1 13 ? -23.628 15.047 12.932 1.00 18.33 221 ASN D N 1
ATOM 2135 C CA . ASN D 1 13 ? -23.486 16.440 13.390 1.00 21.49 221 ASN D CA 1
ATOM 2136 C C . ASN D 1 13 ? -22.291 17.155 12.761 1.00 19.49 221 ASN D C 1
ATOM 2137 O O . ASN D 1 13 ? -22.381 18.353 12.506 1.00 20.02 221 ASN D O 1
ATOM 2142 N N . ILE D 1 14 ? -21.182 16.457 12.543 1.00 17.75 222 ILE D N 1
ATOM 2143 C CA . ILE D 1 14 ? -20.023 17.047 11.856 1.00 18.78 222 ILE D CA 1
ATOM 2144 C C . ILE D 1 14 ? -20.406 17.405 10.435 1.00 19.71 222 ILE D C 1
ATOM 2145 O O . ILE D 1 14 ? -20.144 18.517 9.991 1.00 21.68 222 ILE D O 1
ATOM 2150 N N . ALA D 1 15 ? -21.021 16.457 9.730 1.00 18.28 223 ALA D N 1
ATOM 2151 C CA . ALA D 1 15 ? -21.361 16.648 8.319 1.00 18.16 223 ALA D CA 1
ATOM 2152 C C . ALA D 1 15 ? -22.371 17.763 8.150 1.00 20.15 223 ALA D C 1
ATOM 2153 O O . ALA D 1 15 ? -22.172 18.639 7.282 1.00 22.00 223 ALA D O 1
ATOM 2155 N N . LYS D 1 16 ? -23.396 17.788 9.009 1.00 19.30 224 LYS D N 1
ATOM 2156 C CA . LYS D 1 16 ? -24.499 18.738 8.848 1.00 24.69 224 LYS D CA 1
ATOM 2157 C C . LYS D 1 16 ? -24.050 20.208 8.957 1.00 23.89 224 LYS D C 1
ATOM 2158 O O . LYS D 1 16 ? -24.598 21.106 8.258 1.00 26.55 224 LYS D O 1
ATOM 2164 N N . ASP D 1 17 ? -23.081 20.447 9.844 1.00 23.96 225 ASP D N 1
ATOM 2165 C CA . ASP D 1 17 ? -22.628 21.789 10.197 1.00 25.49 225 ASP D CA 1
ATOM 2166 C C . ASP D 1 17 ? -21.430 22.235 9.340 1.00 25.97 225 ASP D C 1
ATOM 2167 O O . ASP D 1 17 ? -20.927 23.355 9.537 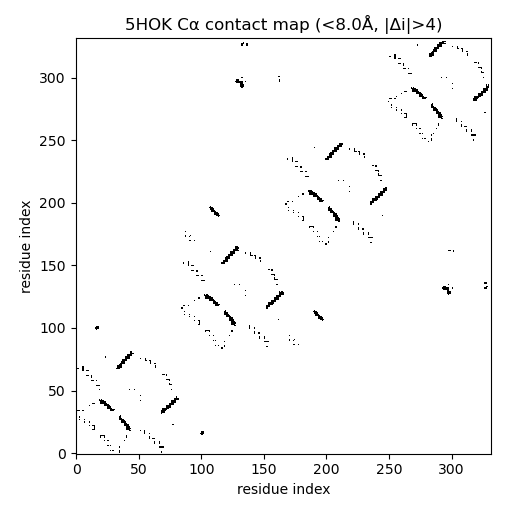1.00 27.58 225 ASP D O 1
ATOM 2172 N N . SER D 1 18 ? -20.988 21.456 8.370 1.00 21.22 226 SER D N 1
ATOM 2173 C CA . SER D 1 18 ? -19.815 21.807 7.534 1.00 24.28 226 SER D CA 1
ATOM 2174 C C . SER D 1 18 ? -20.162 22.836 6.450 1.00 28.09 226 SER D C 1
ATOM 2175 O O . SER D 1 18 ? -21.273 22.864 5.940 1.00 22.29 226 SER D O 1
ATOM 2178 N N . GLN D 1 19 ? -19.148 23.588 6.030 1.00 29.25 227 GLN D N 1
ATOM 2179 C CA . GLN D 1 19 ? -19.288 24.535 4.922 1.00 28.16 227 GLN D CA 1
ATOM 2180 C C . GLN D 1 19 ? -19.740 23.851 3.604 1.00 24.78 227 GLN D C 1
ATOM 2181 O O . GLN D 1 19 ? -19.256 22.753 3.209 1.00 22.15 227 GLN D O 1
ATOM 2187 N N . HIS D 1 20 ? -20.701 24.513 2.927 1.00 21.96 228 HIS D N 1
ATOM 2188 C CA . HIS D 1 20 ? -21.244 24.096 1.635 1.00 21.77 228 HIS D CA 1
ATOM 2189 C C . HIS D 1 20 ? -22.290 22.979 1.721 1.00 21.51 228 HIS D C 1
ATOM 2190 O O . HIS D 1 20 ? -22.788 22.524 0.695 1.00 21.63 228 HIS D O 1
ATOM 2197 N N . VAL D 1 21 ? -22.580 22.486 2.920 1.00 17.82 229 VAL D N 1
ATOM 2198 C CA . VAL D 1 21 ? -23.519 21.379 3.062 1.00 20.20 229 VAL D CA 1
ATOM 2199 C C . VAL D 1 21 ? -24.928 21.958 3.185 1.00 18.99 229 VAL D C 1
ATOM 2200 O O . VAL D 1 21 ? -25.221 22.667 4.142 1.00 19.77 229 VAL D O 1
ATOM 2204 N N . HIS D 1 22 ? -25.773 21.637 2.205 1.00 18.20 230 HIS D N 1
ATOM 2205 C CA . HIS D 1 22 ? -27.189 22.036 2.246 1.00 20.17 230 HIS D CA 1
ATOM 2206 C C . HIS D 1 22 ? -27.977 21.243 3.309 1.00 21.38 230 HIS D C 1
ATOM 2207 O O . HIS D 1 22 ? -28.902 21.753 3.942 1.00 22.90 230 HIS D O 1
ATOM 2214 N N . GLY D 1 23 ? -27.541 20.022 3.537 1.00 20.88 231 GLY D N 1
ATOM 2215 C CA . GLY D 1 23 ? -28.181 19.124 4.493 1.00 20.06 231 GLY D CA 1
ATOM 2216 C C . GLY D 1 23 ? -27.573 17.755 4.269 1.00 19.28 231 GLY D C 1
ATOM 2217 O O . GLY D 1 23 ? -26.933 17.526 3.226 1.00 18.50 231 GLY D O 1
ATOM 2218 N N . VAL D 1 24 ? -27.791 16.838 5.205 1.00 17.35 232 VAL D N 1
ATOM 2219 C CA . VAL D 1 24 ? -27.375 15.447 4.970 1.00 17.13 232 VAL D CA 1
ATOM 2220 C C . VAL D 1 24 ? -28.486 14.717 4.184 1.00 16.38 232 VAL D C 1
ATOM 2221 O O . VAL D 1 24 ? -29.679 14.852 4.511 1.00 19.25 232 VAL D O 1
ATOM 2225 N N . HIS D 1 25 ? -28.090 13.997 3.145 1.00 15.86 233 HIS D N 1
ATOM 2226 C CA . HIS D 1 25 ? -29.013 13.193 2.371 1.00 15.79 233 HIS D CA 1
ATOM 2227 C C . HIS D 1 25 ? -29.234 11.856 3.099 1.00 17.58 233 HIS D C 1
ATOM 2228 O O . HIS D 1 25 ? -30.366 11.500 3.420 1.00 17.10 233 HIS D O 1
ATOM 2235 N N . TYR D 1 26 ? -28.172 11.102 3.268 1.00 16.00 234 TYR D N 1
ATOM 2236 C CA . TYR D 1 26 ? -28.288 9.833 3.992 1.00 15.87 234 TYR D CA 1
ATOM 2237 C C . TYR D 1 26 ? -27.044 9.513 4.793 1.00 15.25 234 TYR D C 1
ATOM 2238 O O . TYR D 1 26 ? -25.944 10.036 4.555 1.00 13.96 234 TYR D O 1
ATOM 2247 N N . ILE D 1 27 ? -27.229 8.606 5.772 1.00 14.29 235 ILE D N 1
ATOM 2248 C CA . ILE D 1 27 ? -26.150 8.128 6.578 1.00 13.56 235 ILE D CA 1
ATOM 2249 C C . ILE D 1 27 ? -26.359 6.614 6.801 1.00 14.59 235 ILE D C 1
ATOM 2250 O O . ILE D 1 27 ? -27.495 6.163 7.006 1.00 15.31 235 ILE D O 1
ATOM 2255 N N . ARG D 1 28 ? -25.275 5.846 6.722 1.00 13.70 236 ARG D N 1
ATOM 2256 C CA . ARG D 1 28 ? -25.316 4.414 6.873 1.00 15.95 236 ARG D CA 1
ATOM 2257 C C . ARG D 1 28 ? -24.189 3.970 7.797 1.00 17.12 236 ARG D C 1
ATOM 2258 O O . ARG D 1 28 ? -23.038 4.342 7.594 1.00 18.27 236 ARG D O 1
ATOM 2266 N N . GLY D 1 29 ? -24.50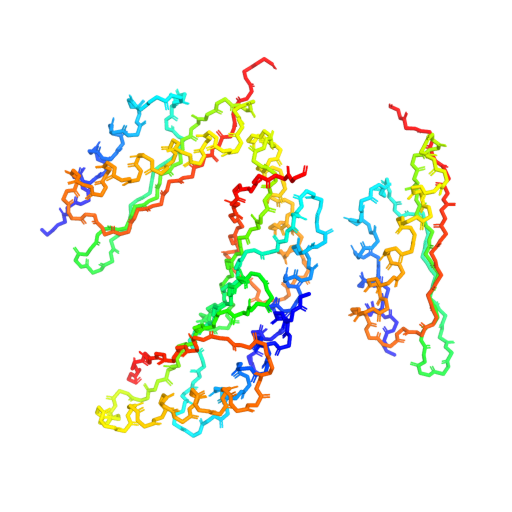9 3.154 8.798 1.00 15.62 237 GLY D N 1
ATOM 2267 C CA . GLY D 1 29 ? -23.494 2.554 9.642 1.00 15.67 237 GLY D CA 1
ATOM 2268 C C . GLY D 1 29 ? -23.585 1.060 9.549 1.00 16.28 237 GLY D C 1
ATOM 2269 O O . GLY D 1 29 ? -24.688 0.506 9.584 1.00 15.75 237 GLY D O 1
ATOM 2270 N N . ARG D 1 30 ? -22.435 0.383 9.442 1.00 16.74 238 ARG D N 1
ATOM 2271 C CA . ARG D 1 30 ? -22.396 -1.068 9.342 1.00 17.63 238 ARG D CA 1
ATOM 2272 C C . ARG D 1 30 ? -21.465 -1.592 10.435 1.00 18.28 238 ARG D C 1
ATOM 2273 O O . ARG D 1 30 ? -20.322 -1.152 10.552 1.00 19.45 238 ARG D O 1
ATOM 2281 N N . ASN D 1 31 ? -21.930 -2.556 11.199 1.00 18.25 239 ASN D N 1
ATOM 2282 C CA . ASN D 1 31 ? -21.083 -3.198 12.178 1.00 20.12 239 ASN D CA 1
ATOM 2283 C C . ASN D 1 31 ? -20.288 -4.268 11.464 1.00 24.45 239 ASN D C 1
ATOM 2284 O O . ASN D 1 31 ? -20.874 -5.097 10.781 1.00 22.98 239 ASN D O 1
ATOM 2289 N N . VAL D 1 32 ? -18.969 -4.246 11.610 1.00 25.69 240 VAL D N 1
ATOM 2290 C CA . VAL D 1 32 ? -18.092 -5.289 11.057 1.00 33.71 240 VAL D CA 1
ATOM 2291 C C . VAL D 1 32 ? -17.246 -5.766 12.224 1.00 35.93 240 VAL D C 1
ATOM 2292 O O . VAL D 1 32 ? -16.329 -5.059 12.652 1.00 39.80 240 VAL D O 1
ATOM 2296 N N . GLY D 1 33 ? -17.608 -6.914 12.788 1.00 39.52 241 GLY D N 1
ATOM 2297 C CA . GLY D 1 33 ? -16.986 -7.373 14.017 1.00 42.27 241 GLY D CA 1
ATOM 2298 C C . GLY D 1 33 ? -17.130 -6.311 15.096 1.00 42.39 241 GLY D C 1
ATOM 2299 O O . GLY D 1 33 ? -18.244 -5.790 15.350 1.00 44.03 241 GLY D O 1
ATOM 2300 N N . GLU D 1 34 ? -15.999 -5.951 15.702 1.00 39.82 242 GLU D N 1
ATOM 2301 C CA . GLU D 1 34 ? -15.946 -4.860 16.689 1.00 48.00 242 GLU D CA 1
ATOM 2302 C C . GLU D 1 34 ? -15.830 -3.459 16.095 1.00 39.02 242 GLU D C 1
ATOM 2303 O O . GLU D 1 34 ? -15.874 -2.474 16.844 1.00 48.32 242 GLU D O 1
ATOM 2309 N N . ASP D 1 35 ? -15.773 -3.333 14.759 1.00 41.03 243 ASP D N 1
ATOM 2310 C CA . ASP D 1 35 ? -15.601 -2.036 14.069 1.00 35.49 243 ASP D CA 1
ATOM 2311 C C . ASP D 1 35 ? -16.944 -1.456 13.513 1.00 29.69 243 ASP D C 1
ATOM 2312 O O . ASP D 1 35 ? -17.863 -2.238 13.251 1.00 27.14 243 ASP D O 1
ATOM 2317 N N . VAL D 1 36 ? -17.076 -0.145 13.366 1.00 27.62 244 VAL D N 1
ATOM 2318 C CA . VAL D 1 36 ? -18.183 0.488 12.614 1.00 25.60 244 VAL D CA 1
ATOM 2319 C C . VAL D 1 36 ? -17.648 1.124 11.326 1.00 26.33 244 VAL D C 1
ATOM 2320 O O . VAL D 1 36 ? -16.792 2.012 11.387 1.00 35.89 244 VAL D O 1
ATOM 2324 N N . HIS D 1 37 ? -18.235 0.771 10.187 1.00 20.84 245 HIS D N 1
ATOM 2325 C CA . HIS D 1 37 ? -17.948 1.431 8.906 1.00 22.00 245 HIS D CA 1
ATOM 2326 C C . HIS D 1 37 ? -19.080 2.423 8.609 1.00 20.10 245 HIS D C 1
ATOM 2327 O O . HIS D 1 37 ? -20.247 2.072 8.706 1.00 21.54 245 HIS D O 1
ATOM 2334 N N . LEU D 1 38 ? -18.730 3.613 8.155 1.00 16.45 246 LEU D N 1
ATOM 2335 C CA . LEU D 1 38 ? -19.678 4.669 7.937 1.00 16.85 246 LEU D CA 1
ATOM 2336 C C . LEU D 1 38 ? -19.655 5.192 6.481 1.00 16.33 246 LEU D C 1
ATOM 2337 O O . LEU D 1 38 ? -18.578 5.355 5.930 1.00 17.65 246 LEU D O 1
ATOM 2342 N N . ALA D 1 39 ? -20.837 5.416 5.920 1.00 14.40 247 ALA D N 1
ATOM 2343 C CA . ALA D 1 39 ? -21.029 6.139 4.652 1.00 15.72 247 ALA D CA 1
ATOM 2344 C C . ALA D 1 39 ? -22.009 7.271 4.888 1.00 14.17 247 ALA D C 1
ATOM 2345 O O . ALA D 1 39 ? -23.080 7.068 5.454 1.00 14.51 247 ALA D O 1
ATOM 2347 N N . ILE D 1 40 ? -21.642 8.479 4.455 1.00 15.31 248 ILE D N 1
ATOM 2348 C CA . ILE D 1 40 ? -22.490 9.627 4.573 1.00 15.74 248 ILE D CA 1
ATOM 2349 C C . ILE D 1 40 ? -22.536 10.334 3.216 1.00 15.08 248 ILE D C 1
ATOM 2350 O O . ILE D 1 40 ? -21.549 10.280 2.472 1.00 16.92 248 ILE D O 1
ATOM 2355 N N . ASN D 1 41 ? -23.715 10.828 2.878 1.00 14.93 249 ASN D N 1
ATOM 2356 C CA . ASN D 1 41 ? -23.915 11.566 1.634 1.00 13.51 249 ASN D CA 1
ATOM 2357 C C . ASN D 1 41 ? -24.520 12.875 1.964 1.00 14.68 249 ASN D C 1
ATOM 2358 O O . ASN D 1 41 ? -25.545 12.921 2.635 1.00 13.76 249 ASN D O 1
ATOM 2363 N N . ILE D 1 42 ? -23.899 13.955 1.452 1.00 14.74 250 ILE D N 1
ATOM 2364 C CA . ILE D 1 42 ? -24.319 15.333 1.732 1.00 15.07 250 ILE D CA 1
ATOM 2365 C C . ILE D 1 42 ? -24.897 15.951 0.471 1.00 13.75 250 ILE D C 1
ATOM 2366 O O . ILE D 1 42 ? -24.390 15.714 -0.630 1.00 16.43 250 ILE D O 1
ATOM 2371 N N . TYR D 1 43 ? -25.943 16.733 0.654 1.00 14.81 251 TYR D N 1
ATOM 2372 C CA . TYR D 1 43 ? -26.462 17.618 -0.387 1.00 15.87 251 TYR D CA 1
ATOM 2373 C C . TYR D 1 43 ? -25.560 18.840 -0.536 1.00 17.06 251 TYR D C 1
ATOM 2374 O O . TYR D 1 43 ? -25.221 19.488 0.458 1.00 15.45 251 TYR D O 1
ATOM 2383 N N . VAL D 1 44 ? -25.187 19.169 -1.781 1.00 15.04 252 VAL D N 1
ATOM 2384 C CA . VAL D 1 44 ? -24.426 20.365 -2.087 1.00 17.96 252 VAL D CA 1
ATOM 2385 C C . VAL D 1 44 ? -25.076 21.037 -3.317 1.00 18.64 252 VAL D C 1
ATOM 2386 O O . VAL D 1 44 ? -25.759 20.388 -4.130 1.00 18.51 252 VAL D O 1
ATOM 2390 N N . ASP D 1 45 ? -24.790 22.317 -3.471 1.00 18.08 253 ASP D N 1
ATOM 2391 C CA . ASP D 1 45 ? -25.201 23.096 -4.668 1.00 20.96 253 ASP D CA 1
ATOM 2392 C C . ASP D 1 45 ? -24.779 22.330 -5.935 1.00 20.58 253 ASP D C 1
ATOM 2393 O O . ASP D 1 45 ? -23.600 22.012 -6.097 1.00 20.10 253 ASP D O 1
ATOM 2398 N N . ALA D 1 46 ? -25.731 22.159 -6.853 1.00 23.13 254 ALA D N 1
ATOM 2399 C CA . ALA D 1 46 ? -25.480 21.554 -8.174 1.00 22.72 254 ALA D CA 1
ATOM 2400 C C . ALA D 1 46 ? -24.373 22.215 -8.990 1.00 22.53 254 ALA D C 1
ATOM 2401 O O . ALA D 1 46 ? -23.682 21.544 -9.779 1.00 20.81 254 ALA D O 1
ATOM 2403 N N . ASP D 1 47 ? -24.168 23.508 -8.740 1.00 24.03 255 ASP D N 1
ATOM 2404 C CA . ASP D 1 47 ? -23.159 24.278 -9.463 1.00 24.08 255 ASP D CA 1
ATOM 2405 C C . ASP D 1 47 ? -21.785 24.391 -8.795 1.00 23.31 255 ASP D C 1
ATOM 2406 O O . ASP D 1 47 ? -20.893 25.020 -9.376 1.00 21.03 255 ASP D O 1
ATOM 2411 N N . LEU D 1 48 ? -21.599 23.793 -7.617 1.00 22.49 256 LEU D N 1
ATOM 2412 C CA . LEU D 1 48 ? -20.259 23.666 -7.037 1.00 24.74 256 LEU D CA 1
ATOM 2413 C C . LEU D 1 48 ? -19.393 22.948 -8.055 1.00 23.69 256 LEU D C 1
ATOM 2414 O O . LEU D 1 48 ? -19.849 21.997 -8.690 1.00 21.28 256 LEU D O 1
ATOM 2419 N N . LYS D 1 49 ? -18.147 23.356 -8.176 1.00 22.54 257 LYS D N 1
ATOM 2420 C CA . LYS D 1 49 ? -17.185 22.605 -9.008 1.00 23.33 257 LYS D CA 1
ATOM 2421 C C . LYS D 1 49 ? -16.753 21.326 -8.331 1.00 21.32 257 LYS D C 1
ATOM 2422 O O . LYS D 1 49 ? -16.734 21.210 -7.106 1.00 19.55 257 LYS D O 1
ATOM 2428 N N . VAL D 1 50 ? -16.417 20.323 -9.132 1.00 19.32 258 VAL D N 1
ATOM 2429 C CA A VAL D 1 50 ? -15.908 19.037 -8.630 0.50 19.58 258 VAL D CA 1
ATOM 2430 C CA B VAL D 1 50 ? -16.008 19.064 -8.487 0.50 19.50 258 VAL D CA 1
ATOM 2431 C C . VAL D 1 50 ? -14.742 19.214 -7.633 1.00 18.90 258 VAL D C 1
ATOM 2432 O O . VAL D 1 50 ? -14.655 18.528 -6.635 1.00 18.44 258 VAL D O 1
ATOM 2439 N N . PHE D 1 51 ? -13.821 20.117 -7.966 1.00 20.73 259 PHE D N 1
ATOM 2440 C CA . PHE D 1 51 ? -12.649 20.358 -7.107 1.00 22.88 259 PHE D CA 1
ATOM 2441 C C . PHE D 1 51 ? -13.109 20.811 -5.706 1.00 21.39 259 PHE D C 1
ATOM 2442 O O . PHE D 1 51 ? -12.581 20.387 -4.641 1.00 20.66 259 PHE D O 1
ATOM 2450 N N . GLU D 1 52 ? -14.122 21.663 -5.700 1.00 20.85 260 GLU D N 1
ATOM 2451 C CA . GLU D 1 52 ? -14.663 22.171 -4.423 1.00 22.30 260 GLU D CA 1
ATOM 2452 C C . GLU D 1 52 ? -15.410 21.121 -3.642 1.00 22.77 260 GLU D C 1
ATOM 2453 O O . GLU D 1 52 ? -15.233 20.993 -2.408 1.00 23.86 260 GLU D O 1
ATOM 2459 N N . SER D 1 53 ? -16.275 20.341 -4.314 1.00 20.69 261 SER D N 1
ATOM 2460 C CA . SER D 1 53 ? -17.018 19.326 -3.631 1.00 21.95 261 SER D CA 1
ATOM 2461 C C . SER D 1 53 ? -16.058 18.245 -3.083 1.00 21.86 261 SER D C 1
ATOM 2462 O O . SER D 1 53 ? -16.269 17.783 -1.979 1.00 22.50 261 SER D O 1
ATOM 2465 N N . ASP D 1 54 ? -14.995 17.947 -3.820 1.00 19.93 262 ASP D N 1
ATOM 2466 C CA . ASP D 1 54 ? -13.951 17.001 -3.389 1.00 21.01 262 ASP D CA 1
ATOM 2467 C C . ASP D 1 54 ? -13.255 17.470 -2.109 1.00 22.48 262 ASP D C 1
ATOM 2468 O O . ASP D 1 54 ? -13.115 16.699 -1.167 1.00 19.71 262 ASP D O 1
ATOM 2473 N N . LEU D 1 55 ? -12.912 18.768 -2.046 1.00 20.43 263 LEU D N 1
ATOM 2474 C CA . LEU D 1 55 ? -12.358 19.364 -0.787 1.00 21.58 263 LEU D CA 1
ATOM 2475 C C . LEU D 1 55 ? -13.312 19.274 0.405 1.00 21.00 263 LEU D C 1
ATOM 2476 O O . LEU D 1 55 ? -12.902 18.917 1.520 1.00 21.84 263 LEU D O 1
ATOM 2481 N N . VAL D 1 56 ? -14.600 19.580 0.195 1.00 20.27 264 VAL D N 1
ATOM 2482 C CA . VAL D 1 56 ? -15.629 19.482 1.253 1.00 21.85 264 VAL D CA 1
ATOM 2483 C C . VAL D 1 56 ? -15.744 18.052 1.766 1.00 20.63 264 VAL D C 1
ATOM 2484 O O . VAL D 1 56 ? -15.732 17.799 3.007 1.00 21.30 264 VAL D O 1
ATOM 2488 N N . ALA D 1 57 ? -15.905 17.103 0.842 1.00 19.07 265 ALA D N 1
ATOM 2489 C CA . ALA D 1 57 ? -16.037 15.711 1.256 1.00 20.34 265 ALA D CA 1
ATOM 2490 C C . ALA D 1 57 ? -14.805 15.242 2.019 1.00 20.50 265 ALA D C 1
ATOM 2491 O O . ALA D 1 57 ? -14.951 14.557 3.072 1.00 22.59 265 ALA D O 1
ATOM 2493 N N . ASP D 1 58 ? -13.619 15.611 1.544 1.00 20.37 266 ASP D N 1
ATOM 2494 C CA . ASP D 1 58 ? -12.371 15.197 2.186 1.00 23.66 266 ASP D CA 1
ATOM 2495 C C . ASP D 1 58 ? -12.230 15.798 3.585 1.00 22.83 266 ASP D C 1
ATOM 2496 O O . ASP D 1 58 ? -11.805 15.130 4.536 1.00 21.46 266 ASP D O 1
ATOM 2501 N N . ALA D 1 59 ? -12.606 17.064 3.735 1.00 22.15 267 ALA D N 1
ATOM 2502 C CA . ALA D 1 59 ? -12.545 17.709 5.061 1.00 21.95 267 ALA D CA 1
ATOM 2503 C C . ALA D 1 59 ? -13.487 17.075 6.093 1.00 20.37 267 ALA D C 1
ATOM 2504 O O . ALA D 1 59 ? -13.130 16.888 7.284 1.00 20.48 267 ALA D O 1
ATOM 2506 N N . ILE D 1 60 ? -14.686 16.709 5.661 1.00 19.14 268 ILE D N 1
ATOM 2507 C CA . ILE D 1 60 ? -15.677 16.055 6.523 1.00 18.19 268 ILE D CA 1
ATOM 2508 C C . ILE D 1 60 ? -15.101 14.686 6.902 1.00 18.64 268 ILE D C 1
ATOM 2509 O O . ILE D 1 60 ? -15.146 14.279 8.082 1.00 16.27 268 ILE D O 1
ATOM 2514 N N . ARG D 1 61 ? -14.622 13.944 5.909 1.00 17.77 269 ARG D N 1
ATOM 2515 C CA . ARG D 1 61 ? -14.021 12.643 6.200 1.00 18.68 269 ARG D CA 1
ATOM 2516 C C . ARG D 1 61 ? -12.908 12.748 7.244 1.00 20.13 269 ARG D C 1
ATOM 2517 O O . ARG D 1 61 ? -12.857 11.971 8.210 1.00 20.59 269 ARG D O 1
ATOM 2525 N N . ARG D 1 62 ? -11.986 13.679 7.049 1.00 20.26 270 ARG D N 1
ATOM 2526 C CA . ARG D 1 62 ? -10.856 13.858 7.959 1.00 23.95 270 ARG D CA 1
ATOM 2527 C C . ARG D 1 62 ? -11.335 14.172 9.376 1.00 23.97 270 ARG D C 1
ATOM 2528 O O . ARG D 1 62 ? -10.799 13.644 10.360 1.00 23.28 270 ARG D O 1
ATOM 2536 N N . LYS D 1 63 ? -12.332 15.034 9.484 1.00 19.91 271 LYS D N 1
ATOM 2537 C CA . LYS D 1 63 ? -12.796 15.464 10.790 1.00 22.35 271 LYS D CA 1
ATOM 2538 C C . LYS D 1 63 ? -13.506 14.348 11.506 1.00 21.10 271 LYS D C 1
ATOM 2539 O O . LYS D 1 63 ? -13.296 14.134 12.711 1.00 23.59 271 LYS D O 1
ATOM 2545 N N . ILE D 1 64 ? -14.301 13.577 10.775 1.00 18.35 272 ILE D N 1
ATOM 2546 C CA . ILE D 1 64 ? -14.964 12.414 11.400 1.00 19.29 272 ILE D CA 1
ATOM 2547 C C . ILE D 1 64 ? -13.908 11.411 11.867 1.00 19.67 272 ILE D C 1
ATOM 2548 O O . ILE D 1 64 ? -13.956 10.914 1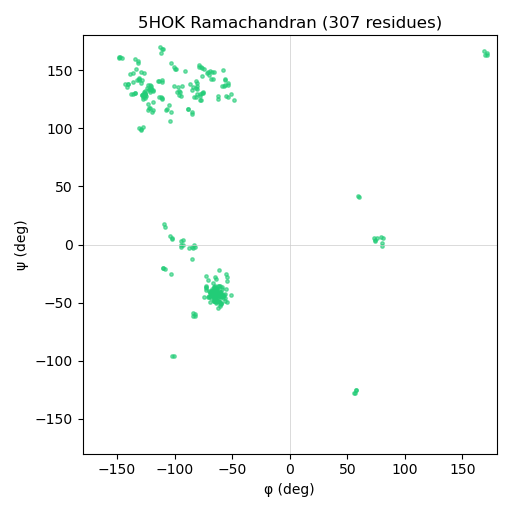3.004 1.00 21.19 272 ILE D O 1
ATOM 2553 N N . GLU D 1 65 ? -12.961 11.085 10.991 1.00 20.86 273 GLU D N 1
ATOM 2554 C CA . GLU D 1 65 ? -11.862 10.174 11.395 1.00 24.74 273 GLU D CA 1
ATOM 2555 C C . GLU D 1 65 ? -11.084 10.629 12.615 1.00 26.23 273 GLU D C 1
ATOM 2556 O O . GLU D 1 65 ? -10.669 9.808 13.433 1.00 26.52 273 GLU D O 1
ATOM 2562 N N . ALA D 1 66 ? -10.859 11.928 12.718 1.00 25.94 274 ALA D N 1
ATOM 2563 C CA . ALA D 1 66 ? -10.123 12.499 13.836 1.00 28.12 274 ALA D CA 1
ATOM 2564 C C . ALA D 1 66 ? -10.917 12.493 15.146 1.00 28.18 274 ALA D C 1
ATOM 2565 O O . ALA D 1 66 ? -10.310 12.282 16.201 1.00 29.38 274 ALA D O 1
ATOM 2567 N N . GLU D 1 67 ? -12.227 12.765 15.076 1.00 25.85 275 GLU D N 1
ATOM 2568 C CA . GLU D 1 67 ? -13.040 13.105 16.270 1.00 29.33 275 GLU D CA 1
ATOM 2569 C C . GLU D 1 67 ? -13.914 11.993 16.765 1.00 27.08 275 GLU D C 1
ATOM 2570 O O . GLU D 1 67 ? -14.325 12.037 17.896 1.00 30.24 275 GLU D O 1
ATOM 2576 N N . VAL D 1 68 ? -14.288 11.078 15.904 1.00 23.14 276 VAL D N 1
ATOM 2577 C CA . VAL D 1 68 ? -15.320 10.123 16.223 1.00 23.51 276 VAL D CA 1
ATOM 2578 C C . VAL D 1 68 ? -14.629 8.803 16.544 1.00 27.01 276 VAL D C 1
ATOM 2579 O O . VAL D 1 68 ? -13.986 8.209 15.685 1.00 27.89 276 VAL D O 1
ATOM 2583 N N . ASP D 1 69 ? -14.736 8.387 17.799 1.00 31.49 277 ASP D N 1
ATOM 2584 C CA . ASP D 1 69 ? -14.199 7.105 18.225 1.00 39.17 277 ASP D CA 1
ATOM 2585 C C . ASP D 1 69 ? -14.921 5.932 17.574 1.00 37.36 277 ASP D C 1
ATOM 2586 O O . ASP D 1 69 ? -16.105 5.993 17.218 1.00 41.35 277 ASP D O 1
ATOM 2591 N N . HIS D 1 70 ? -14.181 4.859 17.362 1.00 38.85 278 HIS D N 1
ATOM 2592 C CA . HIS D 1 70 ? -14.731 3.575 16.957 1.00 40.74 278 HIS D CA 1
ATOM 2593 C C . HIS D 1 70 ? -15.199 3.501 15.540 1.00 34.53 278 HIS D C 1
ATOM 2594 O O . HIS D 1 70 ? -15.691 2.450 15.084 1.00 45.69 278 HIS D O 1
ATOM 2601 N N . VAL D 1 71 ? -14.964 4.553 14.758 1.00 30.07 279 VAL D N 1
ATOM 2602 C CA . VAL D 1 71 ? -15.293 4.459 13.383 1.00 25.64 279 VAL D CA 1
ATOM 2603 C C . VAL D 1 71 ? -14.021 4.003 12.698 1.00 28.20 279 VAL D C 1
ATOM 2604 O O . VAL D 1 71 ? -12.930 4.488 12.980 1.00 30.02 279 VAL D O 1
ATOM 2608 N N . ARG D 1 72 ? -14.163 3.058 11.779 1.00 27.11 280 ARG D N 1
ATOM 2609 C CA . ARG D 1 72 ? -13.034 2.565 11.052 1.00 32.52 280 ARG D CA 1
ATOM 2610 C C . ARG D 1 72 ? -13.120 3.285 9.729 1.00 32.10 280 ARG D C 1
ATOM 2611 O O . ARG D 1 72 ? -12.708 4.446 9.649 1.00 33.31 280 ARG D O 1
ATOM 2619 N N . ASP D 1 73 ? -13.700 2.698 8.694 1.00 29.68 281 ASP D N 1
ATOM 2620 C CA . ASP D 1 73 ? -13.683 3.346 7.388 1.00 26.51 281 ASP D CA 1
ATOM 2621 C C . ASP D 1 73 ? -14.772 4.380 7.314 1.00 24.65 281 ASP D C 1
ATOM 2622 O O . ASP D 1 73 ? -15.849 4.169 7.890 1.00 22.76 281 ASP D O 1
ATOM 2627 N N . VAL D 1 74 ? -14.469 5.507 6.687 1.00 19.15 282 VAL D N 1
ATOM 2628 C CA . VAL D 1 74 ? -15.426 6.587 6.436 1.00 19.32 282 VAL D CA 1
ATOM 2629 C C . VAL D 1 74 ? -15.450 6.983 4.959 1.00 21.32 282 VAL D C 1
ATOM 2630 O O . VAL D 1 74 ? -14.380 7.268 4.386 1.00 20.78 282 VAL D O 1
ATOM 2634 N N . HIS D 1 75 ? -16.640 6.957 4.350 1.00 16.84 283 HIS D N 1
ATOM 2635 C CA . HIS D 1 75 ? -16.817 7.417 3.002 1.00 17.83 283 HIS D CA 1
ATOM 2636 C C . HIS D 1 75 ? -17.806 8.579 2.986 1.00 15.90 283 HIS D C 1
ATOM 2637 O O . HIS D 1 75 ? -18.879 8.466 3.558 1.00 16.72 283 HIS D O 1
ATOM 2644 N N . VAL D 1 76 ? -17.453 9.669 2.299 1.00 16.16 284 VAL D N 1
ATOM 2645 C CA . VAL D 1 76 ? -18.332 10.842 2.202 1.00 16.78 284 VAL D CA 1
ATOM 2646 C C . VAL D 1 76 ? -18.614 11.094 0.711 1.00 17.77 284 VAL D C 1
ATOM 2647 O O . VAL D 1 76 ? -17.667 11.288 -0.063 1.00 18.53 284 VAL D O 1
ATOM 2651 N N . GLY D 1 77 ? -19.876 11.003 0.319 1.00 17.76 285 GLY D N 1
ATOM 2652 C CA . GLY D 1 77 ? -20.303 11.247 -1.071 1.00 17.79 285 GLY D CA 1
ATOM 2653 C C . GLY D 1 77 ? -21.158 12.499 -1.115 1.00 18.33 285 GLY D C 1
ATOM 2654 O O . GLY D 1 77 ? -21.595 13.013 -0.081 1.00 17.21 285 GLY D O 1
ATOM 2655 N N . VAL D 1 78 ? -21.444 12.961 -2.316 1.00 18.65 286 VAL D N 1
ATOM 2656 C CA . VAL D 1 78 ? -22.226 14.187 -2.498 1.00 19.89 286 VAL D CA 1
ATOM 2657 C C . VAL D 1 78 ? -23.364 13.947 -3.454 1.00 19.96 286 VAL D C 1
ATOM 2658 O O . VAL D 1 78 ? -23.239 13.139 -4.402 1.00 23.49 286 VAL D O 1
ATOM 2662 N N . THR D 1 79 ? -24.458 14.673 -3.229 1.00 18.89 287 THR D N 1
ATOM 2663 C CA . THR D 1 79 ? -25.598 14.664 -4.091 1.00 18.96 287 THR D CA 1
ATOM 2664 C C . THR D 1 79 ? -25.914 16.100 -4.487 1.00 20.35 287 THR D C 1
ATOM 2665 O O . THR D 1 79 ? -26.158 16.915 -3.604 1.00 18.59 287 THR D O 1
ATOM 2669 N N . PRO D 1 80 ? -26.003 16.373 -5.784 1.00 18.87 288 PRO D N 1
ATOM 2670 C CA . PRO D 1 80 ? -26.262 17.757 -6.200 1.00 20.08 288 PRO D CA 1
ATOM 2671 C C . PRO D 1 80 ? -27.707 18.127 -5.999 1.00 20.71 288 PRO D C 1
ATOM 2672 O O . PRO D 1 80 ? -28.585 17.286 -6.158 1.00 19.66 288 PRO D O 1
ATOM 2676 N N . VAL D 1 81 ? -27.949 19.372 -5.631 1.00 21.68 289 VAL D N 1
ATOM 2677 C CA A VAL D 1 81 ? -29.298 19.931 -5.577 0.50 22.04 289 VAL D CA 1
ATOM 2678 C CA B VAL D 1 81 ? -29.325 19.921 -5.543 0.50 22.26 289 VAL D CA 1
ATOM 2679 C C . VAL D 1 81 ? -29.331 21.239 -6.299 1.00 21.50 289 VAL D C 1
ATOM 2680 O O . VAL D 1 81 ? -28.480 22.090 -6.052 1.00 25.15 289 VAL D O 1
ATOM 2687 N N . ARG D 1 82 ? -30.241 21.328 -7.254 1.00 24.09 290 ARG D N 1
ATOM 2688 C CA . ARG D 1 82 ? -30.595 22.576 -7.926 1.00 24.43 290 ARG D CA 1
ATOM 2689 C C . ARG D 1 82 ? -31.937 23.092 -7.393 1.00 27.41 290 ARG D C 1
ATOM 2690 O O . ARG D 1 82 ? -33.012 22.590 -7.753 1.00 27.86 290 ARG D O 1
ATOM 2698 N N . ILE D 1 83 ? -31.899 24.137 -6.586 1.00 27.20 291 ILE D N 1
ATOM 2699 C CA . ILE D 1 83 ? -33.160 24.667 -6.049 1.00 29.64 291 ILE D CA 1
ATOM 2700 C C . ILE D 1 83 ? -33.995 25.336 -7.149 1.00 32.02 291 ILE D C 1
ATOM 2701 O O . ILE D 1 83 ? -35.200 25.061 -7.255 1.00 34.16 291 ILE D O 1
ATOM 2706 N N . ALA D 1 84 ? -33.378 26.217 -7.939 1.00 33.93 292 ALA D N 1
ATOM 2707 C CA . ALA D 1 84 ? -34.063 26.935 -9.008 1.00 37.61 292 ALA D CA 1
ATOM 2708 C C . ALA D 1 84 ? -33.653 26.414 -10.390 1.00 40.74 292 ALA D C 1
ATOM 2709 O O . ALA D 1 84 ? -34.238 25.456 -10.882 1.00 54.13 292 ALA D O 1
#

Radius of gyration: 22.98 Å; Cα contacts (8 Å, |Δi|>4): 670; chains: 4; bounding box: 44×51×69 Å

B-factor: mean 28.73, std 13.52, range [11.12, 119.14]

InterPro domains:
  IPR002524 Cation efflux [TIGR01297] (13-289)
  IPR027469 Cation efflux transmembrane domain superfamily [G3DSA:1.20.1510.10] (11-205)
  IPR027469 Cation efflux transmembrane domain superfamily [SSF161111] (13-208)
  IPR027470 Cation efflux protein, cytoplasmic domain [PF16916] (220-286)
  IPR036837 Cation efflux protein, cytoplasmic domain superfamily [G3DSA:3.30.70.1350] (206-291)
  IPR036837 Cation efflux protein, cytoplasmic domain superfamily [SSF160240] (212-289)
  IPR050291 Cation-efflux pump FieF-like [PTHR43840] (13-285)
  IPR053436 Magnetosome protein MamB-like [NF033616] (6-288)
  IPR058533 Cation efflux protein, transmembrane domain [PF01545] (15-207)

Secondary structure (DSSP, 8-state):
-THHHHHHHHHHHHHTSTT--EEEEEEEEEETTEEEEEEEEEEETTS-HHHHHHHHHHHHHHHHHH-TTEEEEEEEEEEE---/---HHHHHHHHHHHHHTSTT--EEEEEEEEEETTEEEEEEEEEEETTSBHHHHHHHHHHHHHHHHHH-TTEEEEEEEEEEE---/--HHHHHHHHHHHHHTSTT--EEEEEEEEEETTEEEEEEEEEEETTS-HHHHHHHHHHHHHHHHHH-TTEEEEEEEEEEE-/---HHHHHHHHHHHHHTSTT--EEEEEEEEEETTEEEEEEEEEEETTSBHHHHHHHHHHHHHHHHHH-TTEEEEEEEEEEE---

Organism: Magnetospira sp. (strain QH-2) (NCBI:txid1288970)

Solvent-accessible surface area: 19042 Å² total; per-residue (Å²): 148,49,38,113,95,0,50,88,64,0,86,25,18,0,81,77,24,112,74,21,111,24,23,80,78,54,148,30,158,98,66,80,139,42,2,37,6,30,1,12,0,68,1,54,41,120,39,133,123,124,53,14,91,112,10,7,41,51,2,70,148,34,0,97,84,55,10,108,89,22,150,86,14,115,7,16,54,33,92,38,199,87,151,112,61,50,0,32,99,0,2,38,65,0,6,14,19,0,73,75,25,111,76,22,112,24,5,23,49,1,96,1,106,28,55,75,143,41,2,32,3,30,2,13,0,56,0,52,2,73,19,70,1,64,50,12,62,112,10,16,54,51,2,115,149,32,0,87,84,56,11,108,85,32,133,104,9,93,16,16,37,33,27,40,146,86,150,109,75,0,32,99,1,2,36,65,0,5,48,20,0,80,112,29,146,90,19,118,25,6,31,47,1,97,1,112,26,53,80,152,36,2,44,5,30,2,14,0,65,3,59,32,106,34,126,133,128,63,19,92,109,17,15,50,51,2,114,150,96,0,85,84,98,8,110,87,30,132,103,8,113,15,14,54,34,88,49,228,121,88,64,28,123,97,0,49,89,66,0,82,67,18,0,97,113,32,142,85,21,98,20,24,79,77,53,146,31,161,89,51,80,166,35,4,46,6,30,2,14,0,69,0,59,2,57,18,81,5,79,69,9,64,100,14,12,32,52,3,96,143,94,0,97,88,102,9,107,94,22,149,84,14,98,12,15,39,30,28,38,128,155,128

Foldseek 3Di:
DQVVQLQVVLLVLLQPFPQFPGWDDKDWDDDPQAIEIETETEGAQPDDPVVVVVRQVVSQVVSVVPRPRYDHYGYHYDYDHDD/DDQVVQLQVVLLVLLQPFPQFPGWDDKDWDDDPQAIEIETETEGALPDDPVRVVVRQVVSVVCSVVPGPRYDNYHYHYDYDHDD/DQVVQLQVVLLVLLQPQPQFPHWDDKDWDDDPQAIEIETETEGALPDDPVRVVVSQVVSVVVSVVPGPRYDNYHYHYDYDD/DDPVVQLQVVLLVLLQPFPQFPHWDDKDWDDDPQAIEIETETEGAQPDDPVVVVVRQVVSQVVSVVPGPRHDHYGYHYDHDDPD